Protein AF-A0A7S1X9B7-F1 (afdb_monomer_lite)

Secondary structure (DSSP, 8-state):
--S-B-TT-EEEEE-EEEEPPPPPPSSS---HHHHHHHHHHH--TTEEE-TTS-EEEE-S--S-GGG-GGGPEES----HHHHHHHHHHHHHHHHHHHHHHH--EEEEE-SS-EEEEESS-B-TTPPPEE---HHHHHHHHHHHHHHHHHHHHTTT-HHHHHHHHHHHHHHHHHHHHHHHHHHHHHHHTTS--S----

Foldseek 3Di:
DQFKDAAFDFQAWLAADWADADDDPPDDDCDVVNVLVVLVVQLQQSWDAAPNRIIGRHDPDDPDSNHCPSVQAALFAQAPVVCLVQNQQRSVVVSLVSQLVQAQWAWDHDPNTITIGGNHIDGRPRGHHAHPAPVSRLSVLLNVLVVQLVVCVVVVNPPSNVSSVVSNVRSVVCCVVCRVVSQVSCVVSSRDDDDPDD

Structure (mmCIF, N/CA/C/O backbone):
data_AF-A0A7S1X9B7-F1
#
_entry.id   AF-A0A7S1X9B7-F1
#
loop_
_atom_site.group_PDB
_atom_site.id
_atom_site.type_symbol
_atom_site.label_atom_id
_atom_site.label_alt_id
_atom_site.label_comp_id
_atom_site.label_asym_id
_atom_site.label_entity_id
_atom_site.label_seq_id
_atom_site.pdbx_PDB_ins_code
_atom_site.Cartn_x
_atom_site.Cartn_y
_atom_site.Cartn_z
_atom_site.occupancy
_atom_site.B_iso_or_equiv
_atom_site.auth_seq_id
_atom_site.auth_comp_id
_atom_site.auth_asym_id
_atom_site.auth_atom_id
_atom_site.pdbx_PDB_model_num
ATOM 1 N N . ALA A 1 1 ? -11.370 -9.997 10.625 1.00 89.25 1 ALA A N 1
ATOM 2 C CA . ALA A 1 1 ? -11.856 -9.468 11.913 1.00 89.25 1 ALA A CA 1
ATOM 3 C C . ALA A 1 1 ? -12.533 -10.580 12.711 1.00 89.25 1 ALA A C 1
ATOM 5 O O . ALA A 1 1 ? -13.400 -11.259 12.177 1.00 89.25 1 ALA A O 1
ATOM 6 N N . LEU A 1 2 ? -12.148 -10.796 13.975 1.00 89.81 2 LEU A N 1
ATOM 7 C CA . LEU A 1 2 ? -12.749 -11.845 14.827 1.00 89.81 2 LEU A CA 1
ATOM 8 C C . LEU A 1 2 ? -14.046 -11.405 15.531 1.00 89.81 2 LEU A C 1
ATOM 10 O O . LEU A 1 2 ? -14.734 -12.223 16.131 1.00 89.81 2 LEU A O 1
ATOM 14 N N . ARG A 1 3 ? -14.361 -10.110 15.486 1.00 92.94 3 ARG A N 1
ATOM 15 C CA . ARG A 1 3 ? -15.550 -9.483 16.070 1.00 92.94 3 ARG A CA 1
ATOM 16 C C . ARG A 1 3 ? -15.893 -8.218 15.287 1.00 92.94 3 ARG A C 1
ATOM 18 O O . ARG A 1 3 ? -15.075 -7.774 14.482 1.00 92.94 3 ARG A O 1
ATOM 25 N N . ASP A 1 4 ? -17.055 -7.647 15.572 1.00 96.81 4 ASP A N 1
ATOM 26 C CA . ASP A 1 4 ? -17.450 -6.343 15.046 1.00 96.81 4 ASP A CA 1
ATOM 27 C C . ASP A 1 4 ? -16.586 -5.218 15.645 1.00 96.81 4 ASP A C 1
ATOM 29 O O . ASP A 1 4 ? -16.173 -5.280 16.810 1.00 96.81 4 ASP A O 1
ATOM 33 N N . PHE A 1 5 ? -16.335 -4.184 14.845 1.00 96.50 5 PHE A N 1
ATOM 34 C CA . PHE A 1 5 ? -15.666 -2.948 15.239 1.00 96.50 5 PHE A CA 1
ATOM 35 C C . PHE A 1 5 ? -16.450 -1.740 14.727 1.00 96.50 5 PHE A C 1
ATOM 37 O O . PHE A 1 5 ? -16.868 -1.707 13.569 1.00 96.50 5 PHE A O 1
ATOM 44 N N . GLU A 1 6 ? -16.606 -0.732 15.581 1.00 97.31 6 GLU A N 1
ATOM 45 C CA . GLU A 1 6 ? -17.154 0.567 15.187 1.00 97.31 6 GLU A CA 1
ATOM 46 C C . GLU A 1 6 ? -16.105 1.383 14.425 1.00 97.31 6 GLU A C 1
ATOM 48 O O . GLU A 1 6 ? -14.900 1.226 14.656 1.00 97.31 6 GLU A O 1
ATOM 53 N N . ALA A 1 7 ? -16.554 2.299 13.566 1.00 94.62 7 ALA A N 1
ATOM 54 C CA . ALA A 1 7 ? -15.662 3.249 12.904 1.00 94.62 7 ALA A CA 1
ATOM 55 C C . ALA A 1 7 ? -14.838 4.044 13.938 1.00 94.62 7 ALA A C 1
ATOM 57 O O . ALA A 1 7 ? -15.348 4.439 14.987 1.00 94.62 7 ALA A O 1
ATOM 58 N N . GLY A 1 8 ? -13.551 4.253 13.658 1.00 92.75 8 GLY A N 1
ATOM 59 C CA . GLY A 1 8 ? -12.600 4.906 14.561 1.00 92.75 8 GLY A CA 1
ATOM 60 C C . GLY A 1 8 ? -12.067 4.014 15.688 1.00 92.75 8 GLY A C 1
ATOM 61 O O . GLY A 1 8 ? -11.231 4.456 16.475 1.00 92.75 8 GLY A O 1
ATOM 62 N N . SER A 1 9 ? -12.507 2.756 15.788 1.00 94.44 9 SER A N 1
ATOM 63 C CA . SER A 1 9 ? -11.968 1.832 16.790 1.00 94.44 9 SER A CA 1
ATOM 64 C C . SER A 1 9 ? -10.540 1.424 16.442 1.00 94.44 9 SER A C 1
ATOM 66 O O . SER A 1 9 ? -10.267 0.959 15.334 1.00 94.44 9 SER A O 1
ATOM 68 N N . ARG A 1 10 ? -9.638 1.510 17.422 1.00 92.38 10 ARG A N 1
ATOM 69 C CA . ARG A 1 10 ? -8.306 0.902 17.333 1.00 92.38 10 ARG A CA 1
ATOM 70 C C . ARG A 1 10 ? -8.434 -0.622 17.247 1.00 92.38 10 ARG A C 1
ATOM 72 O O . ARG A 1 10 ? -9.071 -1.237 18.105 1.00 92.38 10 ARG A O 1
ATOM 79 N N . LEU A 1 11 ? -7.807 -1.221 16.236 1.00 90.75 11 LEU A N 1
ATOM 80 C CA . LEU A 1 11 ? -7.882 -2.655 15.947 1.00 90.75 11 LEU A CA 1
ATOM 81 C C . LEU A 1 11 ? -6.696 -3.408 16.554 1.00 90.75 11 LEU A C 1
ATOM 83 O O . LEU A 1 11 ? -6.869 -4.260 17.424 1.00 90.75 11 LEU A O 1
ATOM 87 N N . THR A 1 12 ? -5.490 -3.081 16.097 1.00 88.94 12 THR A N 1
ATOM 88 C CA . THR A 1 12 ? -4.235 -3.722 16.505 1.00 88.94 12 THR A CA 1
ATOM 89 C C . THR A 1 12 ? -3.066 -2.757 16.306 1.00 88.94 12 THR A C 1
ATOM 91 O O . THR A 1 12 ? -3.154 -1.806 15.524 1.00 88.94 12 THR A O 1
ATOM 94 N N . GLN A 1 13 ? -1.970 -2.969 17.026 1.00 86.12 13 GLN A N 1
ATOM 95 C CA . GLN A 1 13 ? -0.767 -2.159 16.881 1.00 86.12 13 GLN A CA 1
ATOM 96 C C . GLN A 1 13 ? 0.069 -2.641 15.695 1.00 86.12 13 GLN A C 1
ATOM 98 O O . GLN A 1 13 ? 0.260 -3.847 15.505 1.00 86.12 13 GLN A O 1
ATOM 103 N N . TYR A 1 14 ? 0.659 -1.699 14.962 1.00 78.69 14 TYR A N 1
ATOM 104 C CA . TYR A 1 14 ? 1.784 -1.974 14.081 1.00 78.69 14 TYR A CA 1
ATOM 105 C C . TYR A 1 14 ? 3.027 -2.224 14.942 1.00 78.69 14 TYR A C 1
ATOM 107 O O . TYR A 1 14 ? 3.726 -1.305 15.369 1.00 78.69 14 TYR A O 1
ATOM 115 N N . ALA A 1 15 ? 3.239 -3.483 15.317 1.00 74.62 15 ALA A N 1
ATOM 116 C CA . ALA A 1 15 ? 4.344 -3.866 16.177 1.00 74.62 15 ALA A CA 1
ATOM 117 C C . ALA A 1 15 ? 5.588 -4.187 15.357 1.00 74.62 15 ALA A C 1
ATOM 119 O O . ALA A 1 15 ? 5.532 -5.017 14.451 1.00 74.62 15 ALA A O 1
ATOM 120 N N . GLY A 1 16 ? 6.696 -3.564 15.742 1.00 71.38 16 GLY A N 1
ATOM 121 C CA . GLY A 1 16 ? 8.000 -3.743 15.131 1.00 71.38 16 GLY A CA 1
ATOM 122 C C . GLY A 1 16 ? 9.108 -3.182 16.011 1.00 71.38 16 GLY A C 1
ATOM 123 O O . GLY A 1 16 ? 8.835 -2.524 17.021 1.00 71.38 16 GLY A O 1
ATOM 124 N N . GLU A 1 17 ? 10.350 -3.451 15.631 1.00 72.69 17 GLU A N 1
ATOM 125 C CA . GLU A 1 17 ? 11.498 -2.746 16.196 1.00 72.69 17 GLU A CA 1
ATOM 126 C C . GLU A 1 17 ? 11.627 -1.390 15.498 1.00 72.69 17 GLU A C 1
ATOM 128 O O . GLU A 1 17 ? 11.507 -1.297 14.276 1.00 72.69 17 GLU A O 1
ATOM 133 N N . ALA A 1 18 ? 11.801 -0.326 16.285 1.00 74.88 18 ALA A N 1
ATOM 134 C CA . ALA A 1 18 ? 12.013 1.010 15.748 1.00 74.88 18 ALA A CA 1
ATOM 135 C C . ALA A 1 18 ? 13.495 1.181 15.415 1.00 74.88 18 ALA A C 1
ATOM 137 O O . ALA A 1 18 ? 14.333 1.263 16.316 1.00 74.88 18 ALA A O 1
ATOM 138 N N . GLU A 1 19 ? 13.805 1.265 14.131 1.00 77.50 19 GLU A N 1
ATOM 139 C CA . GLU A 1 19 ? 15.134 1.602 13.647 1.00 77.50 19 GLU A CA 1
ATOM 140 C C . GLU A 1 19 ? 15.330 3.129 13.666 1.00 77.50 19 GLU A C 1
ATOM 142 O O . GLU A 1 19 ? 14.372 3.885 13.452 1.00 77.50 19 GLU A O 1
ATOM 147 N N . PRO A 1 20 ? 16.549 3.615 13.970 1.00 73.25 20 PRO A N 1
ATOM 148 C CA . PRO A 1 20 ? 16.841 5.042 13.962 1.00 73.25 20 PRO A CA 1
ATOM 149 C C . PRO A 1 20 ? 16.671 5.630 12.552 1.00 73.25 20 PRO A C 1
ATOM 151 O O . PRO A 1 20 ? 16.781 4.894 11.571 1.00 73.25 20 PRO A O 1
ATOM 154 N N . PRO A 1 21 ? 16.463 6.955 12.431 1.00 69.06 21 PRO A N 1
ATOM 155 C CA . PRO A 1 21 ? 16.400 7.602 11.129 1.00 69.06 21 PRO A CA 1
ATOM 156 C C . PRO A 1 21 ? 17.688 7.326 10.350 1.00 69.06 21 PRO A C 1
ATOM 158 O O . PRO A 1 21 ? 18.792 7.569 10.854 1.00 69.06 21 PRO A O 1
ATOM 161 N N . GLU A 1 22 ? 17.573 6.829 9.120 1.00 62.50 22 GLU A N 1
ATOM 162 C CA . GLU A 1 22 ? 18.739 6.695 8.253 1.00 62.50 22 GLU A CA 1
ATOM 163 C C . GLU A 1 22 ? 19.292 8.087 7.924 1.00 62.50 22 GLU A C 1
ATOM 165 O O . GLU A 1 22 ? 18.556 9.016 7.582 1.00 62.50 22 GLU A O 1
ATOM 170 N N . THR A 1 23 ? 20.611 8.259 8.021 1.00 47.44 23 THR A N 1
ATOM 171 C CA . THR A 1 23 ? 21.238 9.536 7.660 1.00 47.44 23 THR A CA 1
ATOM 172 C C . THR A 1 23 ? 21.178 9.685 6.137 1.00 47.44 23 THR A C 1
ATOM 174 O O . THR A 1 23 ? 21.673 8.797 5.438 1.00 47.44 23 THR A O 1
ATOM 177 N N . PRO A 1 24 ? 20.604 10.766 5.573 1.00 44.22 24 PRO A N 1
ATOM 178 C CA . PRO A 1 24 ? 20.634 10.949 4.129 1.00 44.22 24 PRO A CA 1
ATOM 179 C C . PRO A 1 24 ? 22.092 11.089 3.649 1.00 44.22 24 PRO A C 1
ATOM 181 O O . PRO A 1 24 ? 22.901 11.700 4.357 1.00 44.22 24 PRO A O 1
ATOM 184 N N . PRO A 1 25 ? 22.462 10.558 2.464 1.00 39.84 25 PRO A N 1
ATOM 185 C CA . PRO A 1 25 ? 23.745 10.878 1.871 1.00 39.84 25 PRO A CA 1
ATOM 186 C C . PRO A 1 25 ? 23.799 12.391 1.664 1.00 39.84 25 PRO A C 1
ATOM 188 O O . PRO A 1 25 ? 22.851 13.002 1.169 1.00 39.84 25 PRO A O 1
ATOM 191 N N . ARG A 1 26 ? 24.901 12.993 2.113 1.00 35.12 26 ARG A N 1
ATOM 192 C CA . ARG A 1 26 ? 25.174 14.415 1.913 1.00 35.12 26 ARG A CA 1
ATOM 193 C C . ARG A 1 26 ? 25.365 14.676 0.422 1.00 35.12 26 ARG A C 1
ATOM 195 O O . ARG A 1 26 ? 26.163 13.985 -0.200 1.00 35.12 26 ARG A O 1
ATOM 202 N N . ASP A 1 27 ? 24.650 15.680 -0.077 1.00 39.78 27 ASP A N 1
ATOM 203 C CA . ASP A 1 27 ? 24.889 16.423 -1.317 1.00 39.78 27 ASP A CA 1
ATOM 204 C C . ASP A 1 27 ? 25.313 15.592 -2.542 1.00 39.78 27 ASP A C 1
ATOM 206 O O . ASP A 1 27 ? 26.490 15.334 -2.783 1.00 39.78 27 ASP A O 1
ATOM 210 N N . GLY A 1 28 ? 24.347 15.246 -3.392 1.00 32.16 28 GLY A N 1
ATOM 211 C CA . GLY A 1 28 ? 24.610 14.678 -4.713 1.00 32.16 28 GLY A CA 1
ATOM 212 C C . GLY A 1 28 ? 23.313 14.257 -5.384 1.00 32.16 28 GLY A C 1
ATOM 213 O O . GLY A 1 28 ? 22.407 13.794 -4.698 1.00 32.16 28 GLY A O 1
ATOM 214 N N . LEU A 1 29 ? 23.200 14.464 -6.701 1.00 34.06 29 LEU A N 1
ATOM 215 C CA . LEU A 1 29 ? 22.033 14.082 -7.503 1.00 34.06 29 LEU A CA 1
ATOM 216 C C . LEU A 1 29 ? 21.475 12.719 -7.065 1.00 34.06 29 LEU A C 1
ATOM 218 O O . LEU A 1 29 ? 22.176 11.710 -7.134 1.00 34.06 29 LEU A O 1
ATOM 222 N N . ILE A 1 30 ? 20.207 12.693 -6.654 1.00 33.41 30 ILE A N 1
ATOM 223 C CA . ILE A 1 30 ? 19.472 11.444 -6.472 1.00 33.41 30 ILE A CA 1
ATOM 224 C C . ILE A 1 30 ? 19.246 10.880 -7.877 1.00 33.41 30 ILE A C 1
ATOM 226 O O . ILE A 1 30 ? 18.436 11.405 -8.637 1.00 33.41 30 ILE A O 1
ATOM 230 N N . THR A 1 31 ? 20.007 9.856 -8.249 1.00 36.53 31 THR A N 1
ATOM 231 C CA . THR A 1 31 ? 19.765 9.085 -9.471 1.00 36.53 31 THR A CA 1
ATOM 232 C C . THR A 1 31 ? 18.662 8.056 -9.216 1.00 36.53 31 THR A C 1
ATOM 234 O O . THR A 1 31 ? 18.426 7.666 -8.070 1.00 36.53 31 THR A O 1
ATOM 237 N N . MET A 1 32 ? 17.990 7.582 -10.268 1.00 34.44 32 MET A N 1
ATOM 238 C CA . MET A 1 32 ? 16.964 6.536 -10.148 1.00 34.44 32 MET A CA 1
ATOM 239 C C . MET A 1 32 ? 17.498 5.231 -9.548 1.00 34.44 32 MET A C 1
ATOM 241 O O . MET A 1 32 ? 16.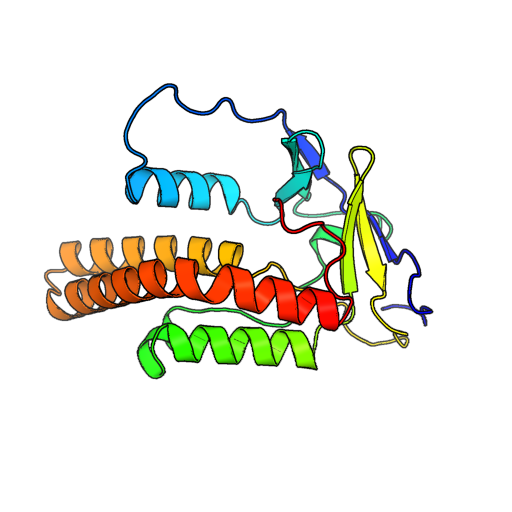740 4.522 -8.900 1.00 34.44 32 MET A O 1
ATOM 245 N N . ASP A 1 33 ? 18.799 4.948 -9.656 1.00 34.84 33 ASP A N 1
ATOM 246 C CA . ASP A 1 33 ? 19.435 3.830 -8.949 1.00 34.84 33 ASP A CA 1
ATOM 247 C C . ASP A 1 33 ? 19.474 4.055 -7.429 1.00 34.84 33 ASP A C 1
ATOM 249 O O . ASP A 1 33 ? 19.209 3.132 -6.670 1.00 34.84 33 ASP A O 1
ATOM 253 N N . ILE A 1 34 ? 19.722 5.288 -6.966 1.00 38.59 34 ILE A N 1
ATOM 254 C CA . ILE A 1 34 ? 19.689 5.651 -5.538 1.00 38.59 34 ILE A CA 1
ATOM 255 C C . ILE A 1 34 ? 18.246 5.693 -5.028 1.00 38.59 34 ILE A C 1
ATOM 257 O O . ILE A 1 34 ? 17.990 5.305 -3.892 1.00 38.59 34 ILE A O 1
ATOM 261 N N . LEU A 1 35 ? 17.292 6.146 -5.847 1.00 35.56 35 LEU A N 1
ATOM 262 C CA . LEU A 1 35 ? 15.862 6.083 -5.539 1.00 35.56 35 LEU A CA 1
ATOM 263 C C . LEU A 1 35 ? 15.380 4.636 -5.485 1.00 35.56 35 LEU A C 1
ATOM 265 O O . LEU A 1 35 ? 14.707 4.301 -4.529 1.00 35.56 35 LEU A O 1
ATOM 269 N N . ALA A 1 36 ? 15.778 3.772 -6.419 1.00 37.81 36 ALA A N 1
ATOM 270 C CA . ALA A 1 36 ? 15.437 2.353 -6.437 1.00 37.81 36 ALA A CA 1
ATOM 271 C C . ALA A 1 36 ? 16.122 1.569 -5.313 1.00 37.81 36 ALA A C 1
ATOM 273 O O . ALA A 1 36 ? 15.461 0.760 -4.681 1.00 37.81 36 ALA A O 1
ATOM 274 N N . GLU A 1 37 ? 17.391 1.835 -4.988 1.00 40.97 37 GLU A N 1
ATOM 275 C CA . GLU A 1 37 ? 18.068 1.255 -3.819 1.00 40.97 37 GLU A CA 1
ATOM 276 C C . GLU A 1 37 ? 17.462 1.755 -2.511 1.00 40.97 37 GLU A C 1
ATOM 278 O O . GLU A 1 37 ? 17.265 0.963 -1.598 1.00 40.97 37 GLU A O 1
ATOM 283 N N . ARG A 1 38 ? 17.090 3.037 -2.414 1.00 41.91 38 ARG A N 1
ATOM 284 C CA . ARG A 1 38 ? 16.350 3.564 -1.261 1.00 41.91 38 ARG A CA 1
ATOM 285 C C . ARG A 1 38 ? 14.946 3.011 -1.194 1.00 41.91 38 ARG A C 1
ATOM 287 O O . ARG A 1 38 ? 14.488 2.726 -0.109 1.00 41.91 38 ARG A O 1
ATOM 294 N N . CYS A 1 39 ? 14.268 2.841 -2.314 1.00 41.19 39 CYS A N 1
ATOM 295 C CA . CYS A 1 39 ? 12.958 2.225 -2.409 1.00 41.19 39 CYS A CA 1
ATOM 296 C C . CYS A 1 39 ? 13.031 0.729 -2.129 1.00 41.19 39 CYS A C 1
ATOM 298 O O . CYS A 1 39 ? 12.096 0.220 -1.553 1.00 41.19 39 CYS A O 1
ATOM 300 N N . LEU A 1 40 ? 14.126 0.034 -2.431 1.00 43.28 40 LEU A N 1
ATOM 301 C CA . LEU A 1 40 ? 14.380 -1.362 -2.062 1.00 43.28 40 LEU A CA 1
ATOM 302 C C . LEU A 1 40 ? 14.786 -1.504 -0.589 1.00 43.28 40 LEU A C 1
ATOM 304 O O . LEU A 1 40 ? 14.357 -2.442 0.076 1.00 43.28 40 LEU A O 1
ATOM 308 N N . ALA A 1 41 ? 15.570 -0.560 -0.064 1.00 40.25 41 ALA A N 1
ATOM 309 C CA . ALA A 1 41 ? 15.925 -0.471 1.350 1.00 40.25 41 ALA A CA 1
ATOM 310 C C . ALA A 1 41 ? 14.727 -0.039 2.218 1.00 40.25 41 ALA A C 1
ATOM 312 O O . ALA A 1 41 ? 14.575 -0.530 3.332 1.00 40.25 41 ALA A O 1
ATOM 313 N N . ARG A 1 42 ? 13.842 0.822 1.692 1.00 43.12 42 ARG A N 1
ATOM 314 C CA . ARG A 1 42 ? 12.592 1.294 2.320 1.00 43.12 42 ARG A CA 1
ATOM 315 C C . ARG A 1 42 ? 11.413 0.356 2.077 1.00 43.12 42 ARG A C 1
ATOM 317 O O . ARG A 1 42 ? 10.590 0.216 2.969 1.00 43.12 42 ARG A O 1
ATOM 324 N N . ALA A 1 43 ? 11.361 -0.361 0.953 1.00 48.75 43 ALA A N 1
ATOM 325 C CA . ALA A 1 43 ? 10.442 -1.479 0.702 1.00 48.75 43 ALA A CA 1
ATOM 326 C C . ALA A 1 43 ? 10.952 -2.777 1.336 1.00 48.75 43 ALA A C 1
ATOM 328 O O . ALA A 1 43 ? 10.695 -3.875 0.830 1.00 48.75 43 ALA A O 1
ATOM 329 N N . ARG A 1 44 ? 11.636 -2.655 2.482 1.00 59.59 44 ARG A N 1
ATOM 330 C CA . ARG A 1 44 ? 11.574 -3.694 3.500 1.00 59.59 44 ARG A CA 1
ATOM 331 C C . ARG A 1 44 ? 10.102 -4.001 3.709 1.00 59.59 44 ARG A C 1
ATOM 333 O O . ARG A 1 44 ? 9.310 -3.123 4.044 1.00 59.59 44 ARG A O 1
ATOM 340 N N . GLU A 1 45 ? 9.736 -5.237 3.414 1.00 64.50 45 GLU A N 1
ATOM 341 C CA . GLU A 1 45 ? 8.392 -5.716 3.684 1.00 64.50 45 GLU A CA 1
ATOM 342 C C . GLU A 1 45 ? 8.094 -5.434 5.155 1.00 64.50 45 GLU A C 1
ATOM 344 O O . GLU A 1 45 ? 8.962 -5.606 6.013 1.00 64.50 45 GLU A O 1
ATOM 349 N N . TYR A 1 46 ? 6.894 -4.925 5.422 1.00 71.44 46 TYR A N 1
ATOM 350 C CA . TYR A 1 46 ? 6.454 -4.559 6.764 1.00 71.44 46 TYR A CA 1
ATOM 351 C C . TYR A 1 46 ? 7.122 -3.319 7.389 1.00 71.44 46 TYR A C 1
ATOM 353 O O . TYR A 1 46 ? 7.030 -3.153 8.608 1.00 71.44 46 TYR A O 1
ATOM 361 N N . SER A 1 47 ? 7.724 -2.408 6.623 1.00 75.19 47 SER A N 1
ATOM 362 C CA . SER A 1 47 ? 8.191 -1.115 7.147 1.00 75.19 47 SER A CA 1
ATOM 363 C C . SER A 1 47 ? 7.067 -0.067 7.262 1.00 75.19 47 SER A C 1
ATOM 365 O O . SER A 1 47 ? 6.176 0.014 6.419 1.00 75.19 47 SER A O 1
ATOM 367 N N . LEU A 1 48 ? 7.115 0.755 8.313 1.00 74.19 48 LEU A N 1
ATOM 368 C CA . LEU A 1 48 ? 6.242 1.916 8.512 1.00 74.19 48 LEU A CA 1
ATOM 369 C C . LEU A 1 48 ? 7.062 3.088 9.061 1.00 74.19 48 LEU A C 1
ATOM 371 O O . LEU A 1 48 ? 7.657 2.977 10.133 1.00 74.19 48 LEU A O 1
ATOM 375 N N . GLU A 1 49 ? 7.089 4.210 8.346 1.00 76.75 49 GLU A N 1
ATOM 376 C CA . GLU A 1 49 ? 7.779 5.425 8.794 1.00 76.75 49 GLU A CA 1
ATOM 377 C C . GLU A 1 49 ? 6.975 6.132 9.897 1.00 76.75 49 GLU A C 1
ATOM 379 O O . GLU A 1 49 ? 5.751 6.264 9.818 1.00 76.75 49 GLU A O 1
ATOM 384 N N . LEU A 1 50 ? 7.672 6.546 10.954 1.00 73.00 50 LEU A N 1
ATOM 385 C CA . LEU A 1 50 ? 7.123 7.261 12.098 1.00 73.00 50 LEU A CA 1
ATOM 386 C C . LEU A 1 50 ? 7.225 8.778 11.922 1.00 73.00 50 LEU A C 1
ATOM 388 O O . LEU A 1 50 ? 8.066 9.289 11.188 1.00 73.00 50 LEU A O 1
ATOM 392 N N . ASP A 1 51 ? 6.404 9.502 12.681 1.00 74.25 51 ASP A N 1
ATOM 393 C CA . ASP A 1 51 ? 6.385 10.967 12.752 1.00 74.25 51 ASP A CA 1
ATOM 394 C C . ASP A 1 51 ? 7.731 11.581 13.177 1.00 74.25 51 ASP A C 1
ATOM 396 O O . ASP A 1 51 ? 8.064 12.700 12.792 1.00 74.25 51 ASP A O 1
ATOM 400 N N . ASP A 1 52 ? 8.528 10.841 13.946 1.00 72.00 52 ASP A N 1
ATOM 401 C CA . ASP A 1 52 ? 9.869 11.238 14.385 1.00 72.00 52 ASP A CA 1
ATOM 402 C C . ASP A 1 52 ? 11.008 10.780 13.450 1.00 72.00 52 ASP A C 1
ATOM 404 O O . ASP A 1 52 ? 12.186 10.880 13.807 1.00 72.00 52 ASP A O 1
ATOM 408 N N . GLY A 1 53 ? 10.672 10.289 12.252 1.00 73.06 53 GLY A N 1
ATOM 409 C CA . GLY A 1 53 ? 11.621 9.853 11.225 1.00 73.06 53 GLY A CA 1
ATOM 410 C C . GLY A 1 53 ? 12.247 8.477 11.472 1.00 73.06 53 GLY A C 1
ATOM 411 O O . GLY A 1 53 ? 13.095 8.039 10.693 1.00 73.06 53 GLY A O 1
ATOM 412 N N . ARG A 1 54 ? 11.868 7.779 12.549 1.00 78.31 54 ARG A N 1
ATOM 413 C CA . ARG A 1 54 ? 12.214 6.362 12.739 1.00 78.31 54 ARG A CA 1
ATOM 414 C C . ARG A 1 54 ? 11.395 5.479 11.804 1.00 78.31 54 ARG A C 1
ATOM 416 O O . ARG A 1 54 ? 10.337 5.873 11.333 1.00 78.31 54 ARG A O 1
ATOM 423 N N . THR A 1 55 ? 11.849 4.251 11.583 1.00 77.19 55 THR A N 1
ATOM 424 C CA . THR A 1 55 ? 11.080 3.242 10.836 1.00 77.19 55 THR A CA 1
ATOM 425 C C . THR A 1 55 ? 10.726 2.084 11.758 1.00 77.19 55 THR A C 1
ATOM 427 O O . THR A 1 55 ? 11.610 1.495 12.373 1.00 77.19 55 THR A O 1
ATOM 430 N N . LEU A 1 56 ? 9.442 1.745 11.874 1.00 74.50 56 LEU A N 1
ATOM 431 C CA . LEU A 1 56 ? 9.004 0.491 12.481 1.00 74.50 56 LEU A CA 1
ATOM 432 C C . LEU A 1 56 ? 9.122 -0.628 11.457 1.00 74.50 56 LEU A C 1
ATOM 434 O O . LEU A 1 56 ? 8.467 -0.581 10.420 1.00 74.50 56 LEU A O 1
ATOM 438 N N . VAL A 1 57 ? 9.901 -1.656 11.772 1.00 75.81 57 VAL A N 1
ATOM 439 C CA . VAL A 1 57 ? 9.981 -2.868 10.953 1.00 75.81 57 VAL A CA 1
ATOM 440 C C . VAL A 1 57 ? 9.147 -3.953 11.615 1.00 75.81 57 VAL A C 1
ATOM 442 O O . VAL A 1 57 ? 9.475 -4.420 12.708 1.00 75.81 57 VAL A O 1
ATOM 445 N N . GLY A 1 58 ? 8.035 -4.315 10.977 1.00 69.50 58 GLY A N 1
ATOM 446 C CA . GLY A 1 58 ? 7.140 -5.359 11.453 1.00 69.50 58 GLY A CA 1
ATOM 447 C C . GLY A 1 58 ? 7.858 -6.701 11.569 1.00 69.50 58 GLY A C 1
ATOM 448 O O . GLY A 1 58 ? 8.637 -7.079 10.695 1.00 69.50 58 GLY A O 1
ATOM 449 N N . ALA A 1 59 ? 7.604 -7.425 12.657 1.00 67.19 59 ALA A N 1
ATOM 450 C CA . ALA A 1 59 ? 8.097 -8.792 12.786 1.00 67.19 59 ALA A CA 1
ATOM 451 C C . ALA A 1 59 ? 7.409 -9.680 11.738 1.00 67.19 59 ALA A C 1
ATOM 453 O O . ALA A 1 59 ? 6.199 -9.599 11.580 1.00 67.19 59 ALA A O 1
ATOM 454 N N . THR A 1 60 ? 8.147 -10.557 11.056 1.00 63.84 60 THR A N 1
ATOM 455 C CA . THR A 1 60 ? 7.564 -11.497 10.076 1.00 63.84 60 THR A CA 1
ATOM 456 C C . THR A 1 60 ? 6.572 -12.477 10.707 1.00 63.84 60 THR A C 1
ATOM 458 O O . THR A 1 60 ? 5.739 -13.048 10.010 1.00 63.84 60 THR A O 1
ATOM 461 N N . GLU A 1 61 ? 6.654 -12.670 12.025 1.00 64.50 61 GLU A N 1
ATOM 462 C CA . GLU A 1 61 ? 5.733 -13.483 12.811 1.00 64.50 61 GLU A CA 1
ATOM 463 C C . GLU A 1 61 ? 5.462 -12.800 14.159 1.00 64.50 61 GLU A C 1
ATOM 465 O O . GLU A 1 61 ? 6.381 -12.335 14.837 1.00 64.50 61 GLU A O 1
ATOM 470 N N . SER A 1 62 ? 4.196 -12.756 14.577 1.00 68.31 62 SER A N 1
ATOM 471 C CA . SER A 1 62 ? 3.797 -12.275 15.902 1.00 68.31 62 SER A CA 1
ATOM 472 C C . SER A 1 62 ? 2.742 -13.202 16.492 1.00 68.31 62 SER A C 1
ATOM 474 O O . SER A 1 62 ? 1.700 -13.455 15.890 1.00 68.31 62 SER A O 1
ATOM 476 N N . SER A 1 63 ? 3.008 -13.719 17.692 1.00 71.94 63 SER A N 1
ATOM 477 C CA . SER A 1 63 ? 2.072 -14.576 18.429 1.00 71.94 63 SER A CA 1
ATOM 478 C C . SER A 1 63 ? 1.016 -13.788 19.211 1.00 71.94 63 SER A C 1
ATOM 480 O O . SER A 1 63 ? 0.154 -14.392 19.845 1.00 71.94 63 SER A O 1
ATOM 482 N N . ASP A 1 64 ? 1.102 -12.454 19.225 1.00 79.25 64 ASP A N 1
ATOM 483 C CA . ASP A 1 64 ? 0.191 -11.565 19.946 1.00 79.25 64 ASP A CA 1
ATOM 484 C C . ASP A 1 64 ? -0.763 -10.871 18.956 1.00 79.25 64 ASP A C 1
ATOM 486 O O . ASP A 1 64 ? -0.345 -9.948 18.254 1.00 79.25 64 ASP A O 1
ATOM 490 N N . PRO A 1 65 ? -2.060 -11.241 18.921 1.00 74.44 65 PRO A N 1
ATOM 491 C CA . PRO A 1 65 ? -3.050 -10.640 18.022 1.00 74.44 65 PRO A CA 1
ATOM 492 C C . PRO A 1 65 ? -3.258 -9.129 18.212 1.00 74.44 65 PRO A C 1
ATOM 494 O O . PRO A 1 65 ? -3.836 -8.466 17.350 1.00 74.44 65 PRO A O 1
ATOM 497 N N . SER A 1 66 ? -2.809 -8.551 19.329 1.00 78.56 66 SER A N 1
ATOM 498 C CA . SER A 1 66 ? -2.832 -7.098 19.541 1.00 78.56 66 SER A CA 1
ATOM 499 C C . SER A 1 66 ? -1.658 -6.363 18.874 1.00 78.56 66 SER A C 1
ATOM 501 O O . SER A 1 66 ? -1.606 -5.132 18.903 1.00 78.56 66 SER A O 1
ATOM 503 N N . ARG A 1 67 ? -0.742 -7.113 18.244 1.00 81.94 67 ARG A N 1
ATOM 504 C CA . ARG A 1 67 ? 0.528 -6.671 17.655 1.00 81.94 67 ARG A CA 1
ATOM 505 C C . ARG A 1 67 ? 0.755 -7.285 16.264 1.00 81.94 67 ARG A C 1
ATOM 507 O O . ARG A 1 67 ? 1.853 -7.745 15.957 1.00 81.94 67 ARG A O 1
ATOM 514 N N . VAL A 1 68 ? -0.287 -7.312 15.435 1.00 84.06 68 VAL A N 1
ATOM 515 C CA . VAL A 1 68 ? -0.264 -7.877 14.064 1.00 84.06 68 VAL A CA 1
ATOM 516 C C . VAL A 1 68 ? -0.682 -6.853 13.008 1.00 84.06 68 VAL A C 1
ATOM 518 O O . VAL A 1 68 ? -1.127 -7.220 11.928 1.00 84.06 68 VAL A O 1
ATOM 521 N N . GLY A 1 69 ? -0.555 -5.552 13.292 1.00 83.69 69 GLY A N 1
ATOM 522 C CA . GLY A 1 69 ? -0.917 -4.502 12.333 1.00 83.69 69 GLY A CA 1
ATOM 523 C C . GLY A 1 69 ? -0.148 -4.579 11.012 1.00 83.69 69 GLY A C 1
ATOM 524 O O . GLY A 1 69 ? -0.702 -4.238 9.976 1.00 83.69 69 GLY A O 1
ATOM 525 N N . HIS A 1 70 ? 1.077 -5.114 11.031 1.00 79.94 70 HIS A N 1
ATOM 526 C CA . HIS A 1 70 ? 1.872 -5.379 9.829 1.00 79.94 70 HIS A CA 1
ATOM 527 C C . HIS A 1 70 ? 1.297 -6.498 8.940 1.00 79.94 70 HIS A C 1
ATOM 529 O O . HIS A 1 70 ? 1.699 -6.622 7.792 1.00 79.94 70 HIS A O 1
ATOM 535 N N . MET A 1 71 ? 0.360 -7.309 9.444 1.00 85.62 71 MET A N 1
ATOM 536 C CA . MET A 1 71 ? -0.309 -8.365 8.673 1.00 85.62 71 MET A CA 1
ATOM 537 C C . MET A 1 71 ? -1.596 -7.892 7.983 1.00 85.62 71 MET A C 1
ATOM 539 O O . MET A 1 71 ? -2.276 -8.697 7.350 1.00 85.62 71 MET A O 1
ATOM 543 N N . VAL A 1 72 ? -1.988 -6.623 8.141 1.00 87.50 72 VAL A N 1
ATOM 544 C CA . VAL A 1 72 ? -3.142 -6.071 7.419 1.00 87.50 72 VAL A CA 1
ATOM 545 C C . VAL A 1 72 ? -2.749 -5.921 5.957 1.00 87.50 72 VAL A C 1
ATOM 547 O O . VAL A 1 72 ? -1.843 -5.147 5.658 1.00 87.50 72 VAL A O 1
ATOM 550 N N . ASN A 1 73 ? -3.420 -6.657 5.073 1.00 89.06 73 ASN A N 1
ATOM 551 C CA . ASN A 1 73 ? -3.134 -6.660 3.642 1.00 89.06 73 ASN A CA 1
ATOM 552 C C . ASN A 1 73 ? -3.519 -5.331 2.989 1.00 89.06 73 ASN A C 1
ATOM 554 O O . ASN A 1 73 ? -4.425 -4.629 3.445 1.00 89.06 73 ASN A O 1
ATOM 558 N N . ASP A 1 74 ? -2.861 -5.019 1.881 1.00 90.31 74 ASP A N 1
ATOM 559 C CA . ASP A 1 74 ? -3.333 -3.982 0.974 1.00 90.31 74 ASP A CA 1
ATOM 560 C C . ASP A 1 74 ? -4.630 -4.440 0.271 1.00 90.31 74 ASP A C 1
ATOM 562 O O . ASP A 1 74 ? -4.774 -5.611 -0.089 1.00 90.31 74 ASP A O 1
ATOM 566 N N . ALA A 1 75 ? -5.590 -3.532 0.093 1.00 92.19 75 ALA A N 1
ATOM 567 C CA . ALA A 1 75 ? -6.827 -3.770 -0.648 1.00 92.19 75 ALA A CA 1
ATOM 568 C C . ALA A 1 75 ? -6.593 -3.921 -2.164 1.00 92.19 75 ALA A C 1
ATOM 570 O O . ALA A 1 75 ? -7.452 -4.458 -2.868 1.00 92.19 75 ALA A O 1
ATOM 571 N N . GLY A 1 76 ? -5.450 -3.455 -2.671 1.00 91.69 76 GLY A N 1
ATOM 572 C CA . GLY A 1 76 ? -5.048 -3.542 -4.067 1.00 91.69 76 GLY A CA 1
ATOM 573 C C . GLY A 1 76 ? -3.550 -3.796 -4.227 1.00 91.69 76 GLY A C 1
ATOM 574 O O . GLY A 1 76 ? -2.773 -3.786 -3.280 1.00 91.69 76 GLY A O 1
ATOM 575 N N . CYS A 1 77 ? -3.116 -4.046 -5.461 1.00 89.88 77 CYS A N 1
ATOM 576 C CA . CYS A 1 77 ? -1.692 -4.117 -5.775 1.00 89.88 77 CYS A CA 1
ATOM 577 C C . CYS A 1 77 ? -1.401 -3.611 -7.185 1.00 89.88 77 CYS A C 1
ATOM 579 O O . CYS A 1 77 ? -2.248 -3.709 -8.075 1.00 89.88 77 CYS A O 1
ATOM 581 N N . ILE A 1 78 ? -0.178 -3.122 -7.395 1.00 86.31 78 ILE A N 1
ATOM 582 C CA . ILE A 1 78 ? 0.360 -2.833 -8.726 1.00 86.31 78 ILE A CA 1
ATOM 583 C C . ILE A 1 78 ? 1.392 -3.913 -9.045 1.00 86.31 78 ILE A C 1
ATOM 585 O O . ILE A 1 78 ? 2.343 -4.121 -8.296 1.00 86.31 78 ILE A O 1
ATOM 589 N N . THR A 1 79 ? 1.198 -4.620 -10.157 1.00 85.88 79 THR A N 1
ATOM 590 C CA . THR A 1 79 ? 2.091 -5.706 -10.588 1.00 85.88 79 THR A CA 1
ATOM 591 C C . THR A 1 79 ? 2.620 -5.444 -11.986 1.00 85.88 79 THR A C 1
ATOM 593 O O . THR A 1 79 ? 1.921 -4.854 -12.814 1.00 85.88 79 THR A O 1
ATOM 596 N N . ALA A 1 80 ? 3.818 -5.946 -12.300 1.00 81.75 80 ALA A N 1
ATOM 597 C CA . ALA A 1 80 ? 4.377 -5.811 -13.644 1.00 81.75 80 ALA A CA 1
ATOM 598 C C . ALA A 1 80 ? 3.456 -6.412 -14.718 1.00 81.75 80 ALA A C 1
ATOM 600 O O . ALA A 1 80 ? 3.281 -5.825 -15.779 1.00 81.75 80 ALA A O 1
ATOM 601 N N . GLY A 1 81 ? 2.814 -7.551 -14.432 1.00 85.19 81 GLY A N 1
ATOM 602 C CA . GLY A 1 81 ? 1.904 -8.212 -15.373 1.00 85.19 81 GLY A CA 1
ATOM 603 C C . GLY A 1 81 ? 0.695 -7.353 -15.752 1.00 85.19 81 GLY A C 1
ATOM 604 O O . GLY A 1 81 ? 0.415 -7.193 -16.937 1.00 85.19 81 GLY A O 1
ATOM 605 N N . ALA A 1 82 ? 0.011 -6.771 -14.761 1.00 83.81 82 ALA A N 1
ATOM 606 C CA . ALA A 1 82 ? -1.087 -5.839 -15.018 1.00 83.81 82 ALA A CA 1
ATOM 607 C C . ALA A 1 82 ? -0.587 -4.609 -15.785 1.00 83.81 82 ALA A C 1
ATOM 609 O O . ALA A 1 82 ? -1.188 -4.208 -16.776 1.00 83.81 82 ALA A O 1
ATOM 610 N N . SER A 1 83 ? 0.564 -4.081 -15.377 1.00 87.25 83 SER A N 1
ATOM 611 C CA . SER A 1 83 ? 1.152 -2.871 -15.946 1.00 87.25 83 SER A CA 1
ATOM 612 C C . SER A 1 83 ? 1.522 -3.012 -17.423 1.00 87.25 83 SER A C 1
ATOM 614 O O . SER A 1 83 ? 1.234 -2.115 -18.204 1.00 87.25 83 SER A O 1
ATOM 616 N N . PHE A 1 84 ? 2.060 -4.157 -17.853 1.00 86.19 84 PHE A N 1
ATOM 617 C CA . PHE A 1 84 ? 2.292 -4.417 -19.280 1.00 86.19 84 PHE A CA 1
ATOM 618 C C . PHE A 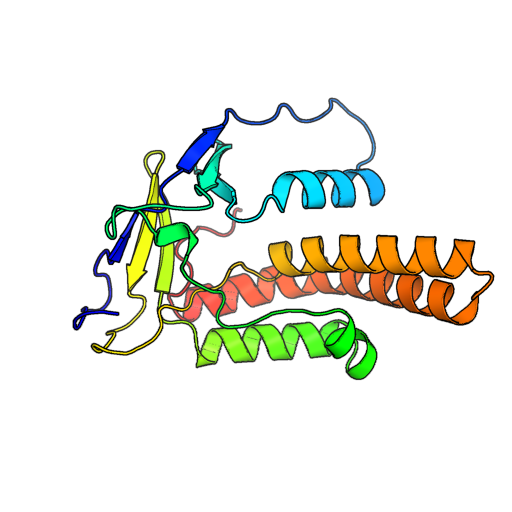1 84 ? 0.995 -4.488 -20.101 1.00 86.19 84 PHE A C 1
ATOM 620 O O . PHE A 1 84 ? 1.014 -4.208 -21.295 1.00 86.19 84 PHE A O 1
ATOM 627 N N . ALA A 1 85 ? -0.126 -4.886 -19.492 1.00 89.31 85 ALA A N 1
ATOM 628 C CA . ALA A 1 85 ? -1.395 -5.045 -20.198 1.00 89.31 85 ALA A CA 1
ATOM 629 C C . ALA A 1 85 ? -2.174 -3.728 -20.353 1.00 89.31 85 ALA A C 1
ATOM 631 O O . ALA A 1 85 ? -2.883 -3.562 -21.343 1.00 89.31 85 ALA A O 1
ATOM 632 N N . MET A 1 86 ? -2.075 -2.819 -19.377 1.00 89.81 86 MET A N 1
ATOM 633 C CA . MET A 1 86 ? -2.893 -1.596 -19.319 1.00 89.81 86 MET A CA 1
ATOM 634 C C . MET A 1 86 ? -2.092 -0.288 -19.211 1.00 89.81 86 MET A C 1
ATOM 636 O O . MET A 1 86 ? -2.693 0.782 -19.143 1.00 89.81 86 MET A O 1
ATOM 640 N N . GLY A 1 87 ? -0.759 -0.360 -19.208 1.00 87.06 87 GLY A N 1
ATOM 641 C CA . GLY A 1 87 ? 0.132 0.781 -18.993 1.00 87.06 87 GLY A CA 1
ATOM 642 C C . GLY A 1 87 ? 0.173 1.249 -17.536 1.00 87.06 87 GLY A C 1
ATOM 643 O O . GLY A 1 87 ? -0.604 0.794 -16.687 1.00 87.06 87 GLY A O 1
ATOM 644 N N . ALA A 1 88 ? 1.077 2.186 -17.241 1.00 81.88 88 ALA A N 1
ATOM 645 C CA . ALA A 1 88 ? 1.272 2.690 -15.879 1.00 81.88 88 ALA A CA 1
ATOM 646 C C . ALA A 1 88 ? 0.031 3.393 -15.304 1.00 81.88 88 ALA A C 1
ATOM 648 O O . ALA A 1 88 ? -0.383 3.116 -14.176 1.00 81.88 88 ALA A O 1
ATOM 649 N N . ALA A 1 89 ? -0.597 4.266 -16.099 1.00 81.81 89 ALA A N 1
ATOM 650 C CA . ALA A 1 89 ? -1.794 5.002 -15.692 1.00 81.81 89 ALA A CA 1
ATOM 651 C C . ALA A 1 89 ? -2.971 4.061 -15.386 1.00 81.81 89 ALA A C 1
ATOM 653 O O . ALA A 1 89 ? -3.579 4.166 -14.324 1.00 81.81 89 ALA A O 1
ATOM 654 N N . GLY A 1 90 ? -3.238 3.087 -16.264 1.00 87.00 90 GLY A N 1
ATOM 655 C CA . GLY A 1 90 ? -4.323 2.126 -16.059 1.00 87.00 90 GLY A CA 1
ATOM 656 C C . GLY A 1 90 ? -4.111 1.247 -14.823 1.00 87.00 90 GLY A C 1
ATOM 657 O O . GLY A 1 90 ? -5.057 0.991 -14.079 1.00 87.00 90 GLY A O 1
ATOM 658 N N . ALA A 1 91 ? -2.869 0.826 -14.557 1.00 88.31 91 ALA A N 1
ATOM 659 C CA . ALA A 1 91 ? -2.553 0.011 -13.384 1.00 88.31 91 ALA A CA 1
ATOM 660 C C . ALA A 1 91 ? -2.769 0.790 -12.079 1.00 88.31 91 ALA A C 1
ATOM 662 O O . ALA A 1 91 ? -3.244 0.234 -11.087 1.00 88.31 91 ALA A O 1
ATOM 663 N N . LEU A 1 92 ? -2.472 2.087 -12.098 1.00 83.19 92 LEU A N 1
ATOM 664 C CA . LEU A 1 92 ? -2.666 2.968 -10.959 1.00 83.19 92 LEU A CA 1
ATOM 665 C C . LEU A 1 92 ? -4.142 3.311 -10.719 1.00 83.19 92 LEU A C 1
ATOM 667 O O . LEU A 1 92 ? -4.604 3.254 -9.582 1.00 83.19 92 LEU A O 1
ATOM 671 N N . GLU A 1 93 ? -4.910 3.581 -11.774 1.00 85.94 93 GLU A N 1
ATOM 672 C CA . GLU A 1 93 ? -6.365 3.761 -11.681 1.00 85.94 93 GLU A CA 1
ATOM 673 C C . GLU A 1 93 ? -7.061 2.510 -11.128 1.00 85.94 93 GLU A C 1
ATOM 675 O O . GLU A 1 93 ? -7.946 2.609 -10.270 1.00 85.94 93 GLU A O 1
ATOM 680 N N . ALA A 1 94 ? -6.641 1.323 -11.579 1.00 89.88 94 ALA A N 1
ATOM 681 C CA . ALA A 1 94 ? -7.148 0.051 -11.075 1.00 89.88 94 ALA A CA 1
ATOM 682 C C . ALA A 1 94 ? -6.817 -0.141 -9.588 1.00 89.88 94 ALA A C 1
ATOM 684 O O . ALA A 1 94 ? -7.681 -0.566 -8.817 1.00 89.88 94 ALA A O 1
ATOM 685 N N . TYR A 1 95 ? -5.598 0.215 -9.176 1.00 89.25 95 TYR A N 1
ATOM 686 C CA . TYR A 1 95 ? -5.186 0.184 -7.777 1.00 89.25 95 TYR A CA 1
ATOM 687 C C . TYR A 1 95 ? -6.033 1.129 -6.915 1.00 89.25 95 TYR A C 1
ATOM 689 O O . TYR A 1 95 ? -6.657 0.669 -5.962 1.00 89.25 95 TYR A O 1
ATOM 697 N N . ILE A 1 96 ? -6.154 2.409 -7.284 1.00 85.75 96 ILE A N 1
ATOM 698 C CA . ILE A 1 96 ? -6.972 3.386 -6.544 1.00 85.75 96 ILE A CA 1
ATOM 699 C C . ILE A 1 96 ? -8.423 2.901 -6.443 1.00 85.75 96 ILE A C 1
ATOM 701 O O . ILE A 1 96 ? -9.019 2.936 -5.368 1.00 85.75 96 ILE A O 1
ATOM 705 N N . SER A 1 97 ? -8.981 2.379 -7.537 1.00 89.81 97 SER A N 1
ATOM 706 C CA . SER A 1 97 ? -10.339 1.826 -7.546 1.00 89.81 97 SER A CA 1
ATOM 707 C C . SER A 1 97 ? -10.497 0.651 -6.573 1.00 89.81 97 SER A C 1
ATOM 709 O O . SER A 1 97 ? -11.504 0.572 -5.868 1.00 89.81 97 SER A O 1
ATOM 711 N N . ALA A 1 98 ? -9.505 -0.243 -6.498 1.00 92.00 98 ALA A N 1
ATOM 712 C CA . ALA A 1 98 ? -9.500 -1.360 -5.555 1.00 92.00 98 ALA A CA 1
ATOM 713 C C . ALA A 1 98 ? -9.422 -0.880 -4.098 1.00 92.00 98 ALA A C 1
ATOM 715 O O . ALA A 1 98 ? -10.195 -1.353 -3.263 1.00 92.00 98 ALA A O 1
ATOM 716 N N . ILE A 1 99 ? -8.568 0.109 -3.804 1.00 90.88 99 ILE A N 1
ATOM 717 C CA . ILE A 1 99 ? -8.484 0.718 -2.472 1.00 90.88 99 ILE A CA 1
ATOM 718 C C . ILE A 1 99 ? -9.828 1.312 -2.058 1.00 90.88 99 ILE A C 1
ATOM 720 O O . ILE A 1 99 ? -10.348 0.981 -0.995 1.00 90.88 99 ILE A O 1
ATOM 724 N N . MET A 1 100 ? -10.418 2.146 -2.914 1.00 87.44 100 MET A N 1
ATOM 725 C CA . MET A 1 100 ? -11.674 2.837 -2.620 1.00 87.44 100 MET A CA 1
ATOM 726 C C . MET A 1 100 ? -12.844 1.868 -2.410 1.00 87.44 100 MET A C 1
ATOM 728 O O . MET A 1 100 ? -13.764 2.164 -1.650 1.00 87.44 100 MET A O 1
ATOM 732 N N . ALA A 1 101 ? -12.819 0.707 -3.069 1.00 91.56 101 ALA A N 1
ATOM 733 C CA . ALA A 1 101 ? -13.848 -0.317 -2.924 1.00 91.56 101 ALA A CA 1
ATOM 734 C C . ALA A 1 101 ? -13.620 -1.253 -1.723 1.00 91.56 101 ALA A C 1
ATOM 736 O O . ALA A 1 101 ? -14.590 -1.747 -1.143 1.00 91.56 101 ALA A O 1
ATOM 737 N N . GLY A 1 102 ? -12.361 -1.544 -1.384 1.00 92.12 102 GLY A N 1
ATOM 738 C CA . GLY A 1 102 ? -11.999 -2.641 -0.484 1.00 92.12 102 GLY A CA 1
ATOM 739 C C . GLY A 1 102 ? -11.467 -2.219 0.881 1.00 92.12 102 GLY A C 1
ATOM 740 O O . GLY A 1 102 ? -11.722 -2.915 1.867 1.00 92.12 102 GLY A O 1
ATOM 741 N N . ALA A 1 103 ? -10.749 -1.096 0.970 1.00 93.06 103 ALA A N 1
ATOM 742 C CA . ALA A 1 103 ? -10.079 -0.708 2.202 1.00 93.06 103 ALA A CA 1
ATOM 743 C C . ALA A 1 103 ? -11.092 -0.366 3.304 1.00 93.06 103 ALA A C 1
ATOM 745 O O . ALA A 1 103 ? -12.055 0.382 3.119 1.00 93.06 103 ALA A O 1
ATOM 746 N N . ASN A 1 104 ? -10.878 -0.94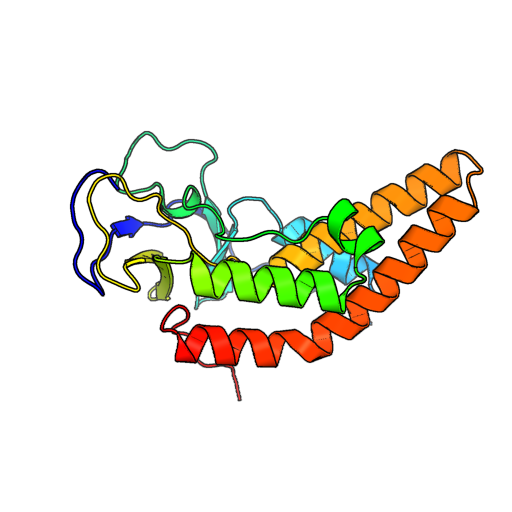5 4.480 1.00 95.06 104 ASN A N 1
ATOM 747 C CA . ASN A 1 104 ? -11.714 -0.755 5.665 1.00 95.06 104 ASN A CA 1
ATOM 748 C C . ASN A 1 104 ? -10.895 -0.413 6.916 1.00 95.06 104 ASN A C 1
ATOM 750 O O . ASN A 1 104 ? -11.466 -0.100 7.964 1.00 95.06 104 ASN A O 1
ATOM 754 N N . VAL A 1 105 ? -9.570 -0.412 6.790 1.00 92.44 105 VAL A N 1
ATOM 755 C CA . VAL A 1 105 ? -8.596 -0.018 7.801 1.00 92.44 105 VAL A CA 1
ATOM 756 C C . VAL A 1 105 ? -7.777 1.155 7.276 1.00 92.44 105 VAL A C 1
ATOM 758 O O . VAL A 1 105 ? -7.458 1.220 6.092 1.00 92.44 105 VAL A O 1
ATOM 761 N N . ARG A 1 106 ? -7.411 2.063 8.179 1.00 88.88 106 ARG A N 1
ATOM 762 C CA . ARG A 1 106 ? -6.369 3.068 7.960 1.00 88.88 106 ARG A CA 1
ATOM 763 C C . ARG A 1 106 ? -5.221 2.873 8.941 1.00 88.88 106 ARG A C 1
ATOM 765 O O . ARG A 1 106 ? -5.431 2.387 10.057 1.00 88.88 106 ARG A O 1
ATOM 772 N N . LEU A 1 107 ? -4.025 3.279 8.531 1.00 84.75 107 LEU A N 1
ATOM 773 C CA . LEU A 1 107 ? -2.847 3.331 9.392 1.00 84.75 107 LEU A CA 1
ATOM 774 C C . LEU A 1 107 ? -2.733 4.728 10.003 1.00 84.75 107 LEU A C 1
ATOM 776 O O . LEU A 1 107 ? -2.690 5.724 9.287 1.00 84.75 107 LEU A O 1
ATOM 780 N N . GLU A 1 108 ? -2.687 4.793 11.329 1.00 85.12 108 GLU A N 1
ATOM 781 C CA . GLU A 1 108 ? -2.429 6.021 12.073 1.00 85.12 108 GLU A CA 1
ATOM 782 C C . GLU A 1 108 ? -1.047 5.950 12.709 1.00 85.12 108 GLU A C 1
ATOM 784 O O . GLU A 1 108 ? -0.687 4.962 13.352 1.00 85.12 108 GLU A O 1
ATOM 789 N N . VAL A 1 109 ? -0.278 7.019 12.543 1.00 78.19 109 VAL A N 1
ATOM 790 C CA . VAL A 1 109 ? 1.066 7.158 13.095 1.00 78.19 109 VAL A CA 1
ATOM 791 C C . VAL A 1 109 ? 1.073 8.366 14.015 1.00 78.19 109 VAL A C 1
ATOM 793 O O . VAL A 1 109 ? 0.631 9.447 13.630 1.00 78.19 109 VAL A O 1
ATOM 796 N N . GLY A 1 110 ? 1.554 8.187 15.242 1.00 73.12 110 GLY A N 1
ATOM 797 C CA . GLY A 1 110 ? 1.693 9.300 16.172 1.00 73.12 110 GLY A CA 1
ATOM 798 C C . GLY A 1 110 ? 2.247 8.888 17.524 1.00 73.12 110 GLY A C 1
ATOM 799 O O . GLY A 1 110 ? 1.896 7.834 18.059 1.00 73.12 110 GLY A O 1
ATOM 800 N N . GLY A 1 111 ? 3.105 9.731 18.098 1.00 68.94 111 GLY A N 1
ATOM 801 C CA . GLY A 1 111 ? 3.714 9.465 19.402 1.00 68.94 111 GLY A CA 1
ATOM 802 C C . GLY A 1 111 ? 4.667 8.268 19.364 1.00 68.94 111 GLY A C 1
ATOM 803 O O . GLY A 1 111 ? 4.737 7.507 20.332 1.00 68.94 111 GLY A O 1
ATOM 804 N N . GLY A 1 112 ? 5.358 8.070 18.235 1.00 71.06 112 GLY A N 1
ATOM 805 C CA . GLY A 1 112 ? 6.338 7.001 18.061 1.00 71.06 112 GLY A CA 1
ATOM 806 C C . GLY A 1 112 ? 5.750 5.589 17.939 1.00 71.06 112 GLY A C 1
ATOM 807 O O . GLY A 1 112 ? 6.446 4.615 18.235 1.00 71.06 112 GLY A O 1
ATOM 808 N N . ARG A 1 113 ? 4.475 5.465 17.553 1.00 76.81 113 ARG A N 1
ATOM 809 C CA . ARG A 1 113 ? 3.783 4.189 17.306 1.00 76.81 113 ARG A CA 1
ATOM 810 C C . ARG A 1 113 ? 2.956 4.256 16.023 1.00 76.81 113 ARG A C 1
ATOM 812 O O . ARG A 1 113 ? 2.459 5.322 15.669 1.00 76.81 113 ARG A O 1
ATOM 819 N N . GLY A 1 114 ? 2.771 3.097 15.394 1.00 81.50 114 GLY A N 1
ATOM 820 C CA . GLY A 1 114 ? 1.764 2.877 14.361 1.00 81.50 114 GLY A CA 1
ATOM 821 C C . GLY A 1 114 ? 0.604 2.046 14.905 1.00 81.50 114 GLY A C 1
ATOM 822 O O . GLY A 1 114 ? 0.819 1.044 15.591 1.00 81.50 114 GLY A O 1
ATOM 823 N N . ASP A 1 115 ? -0.622 2.445 14.601 1.00 86.62 115 ASP A N 1
ATOM 824 C CA . ASP A 1 115 ? -1.850 1.740 14.949 1.00 86.62 115 ASP A CA 1
ATOM 825 C C . ASP A 1 115 ? -2.709 1.526 13.697 1.00 86.62 115 ASP A C 1
ATOM 827 O O . ASP A 1 115 ? -2.754 2.355 12.793 1.00 86.62 115 ASP A O 1
ATOM 831 N N . THR A 1 116 ? -3.418 0.401 13.652 1.00 89.62 116 THR A N 1
ATOM 832 C CA . THR A 1 116 ? -4.466 0.162 12.651 1.00 89.62 116 THR A CA 1
ATOM 833 C C . THR A 1 116 ? -5.812 0.564 13.241 1.00 89.62 116 THR A C 1
ATOM 835 O O . THR A 1 116 ? -6.165 0.164 14.358 1.00 89.62 116 THR A O 1
ATOM 838 N N . VAL A 1 117 ? -6.571 1.362 12.498 1.00 91.44 117 VAL A N 1
ATOM 839 C CA . VAL A 1 117 ? -7.848 1.931 12.939 1.00 91.44 117 VAL A CA 1
ATOM 840 C C . VAL A 1 117 ? -8.928 1.612 11.916 1.00 91.44 117 VAL A C 1
ATOM 842 O O . VAL A 1 117 ? -8.697 1.679 10.712 1.00 91.44 117 VAL A O 1
ATOM 845 N N . ALA A 1 118 ? -10.118 1.250 12.390 1.00 94.38 118 ALA A N 1
ATOM 846 C CA . ALA A 1 118 ? -11.261 0.997 11.525 1.00 94.38 118 ALA A CA 1
ATOM 847 C C . ALA A 1 118 ? -11.688 2.294 10.814 1.00 94.38 118 ALA A C 1
ATOM 849 O O . ALA A 1 118 ? -12.130 3.238 11.469 1.00 94.38 118 ALA A O 1
ATOM 850 N N . ALA A 1 119 ? -11.585 2.348 9.486 1.00 91.88 119 ALA A N 1
ATOM 851 C CA . ALA A 1 119 ? -12.014 3.513 8.705 1.00 91.88 119 ALA A CA 1
ATOM 852 C C . ALA A 1 119 ? -13.548 3.598 8.590 1.00 91.88 119 ALA A C 1
ATOM 854 O O . ALA A 1 119 ? -14.127 4.676 8.482 1.00 91.88 119 ALA A O 1
ATOM 855 N N . ARG A 1 120 ? -14.217 2.445 8.681 1.00 93.94 120 ARG A N 1
ATOM 856 C CA . ARG A 1 120 ? -15.676 2.292 8.749 1.00 93.94 120 ARG A CA 1
ATOM 857 C C . ARG A 1 120 ? -16.039 1.222 9.774 1.00 93.94 120 ARG A C 1
ATOM 859 O O . ARG A 1 120 ? -15.156 0.572 10.323 1.00 93.94 120 ARG A O 1
ATOM 866 N N . ALA A 1 121 ? -17.330 0.998 10.007 1.00 96.12 121 ALA A N 1
ATOM 867 C CA . ALA A 1 121 ? -17.756 -0.183 10.752 1.00 96.12 121 ALA A CA 1
ATOM 868 C C . ALA A 1 121 ? -17.308 -1.462 10.014 1.00 96.12 121 ALA A C 1
ATOM 870 O O . ALA A 1 121 ? -17.485 -1.567 8.796 1.00 96.12 121 ALA A O 1
ATOM 871 N N . ILE A 1 122 ? -16.734 -2.414 10.752 1.00 96.94 122 ILE A N 1
ATOM 872 C CA . ILE A 1 122 ? -16.223 -3.699 10.248 1.00 96.94 122 ILE A CA 1
ATOM 873 C C . ILE A 1 122 ? -16.981 -4.815 10.958 1.00 96.94 122 ILE A C 1
ATOM 875 O O . ILE A 1 122 ? -17.043 -4.835 12.187 1.00 96.94 122 ILE A O 1
ATOM 879 N N . ARG A 1 123 ? -17.545 -5.757 10.207 1.00 97.12 123 ARG A N 1
ATOM 880 C CA . ARG A 1 123 ? -18.231 -6.934 10.748 1.00 97.12 123 ARG A CA 1
ATOM 881 C C . ARG A 1 123 ? -17.267 -8.074 11.037 1.00 97.12 123 ARG A C 1
ATOM 883 O O . ARG A 1 123 ? -16.233 -8.238 10.385 1.00 97.12 123 ARG A O 1
ATOM 890 N N . ALA A 1 124 ? -17.638 -8.914 11.995 1.00 96.38 124 ALA A N 1
ATOM 891 C CA . ALA A 1 124 ? -16.980 -10.187 12.228 1.00 96.38 124 ALA A CA 1
ATOM 892 C C . ALA A 1 124 ? -16.936 -11.010 10.927 1.00 96.38 124 ALA A C 1
ATOM 894 O O . ALA A 1 124 ? -17.934 -11.142 10.222 1.00 96.38 124 ALA A O 1
ATOM 895 N N . GLY A 1 125 ? -15.765 -11.563 10.617 1.00 95.94 125 GLY A N 1
ATOM 896 C CA . GLY A 1 125 ? -15.507 -12.306 9.384 1.00 95.94 125 GLY A CA 1
ATOM 897 C C . GLY A 1 125 ? -14.978 -11.468 8.216 1.00 95.94 125 GLY A C 1
ATOM 898 O O . GLY A 1 125 ? -14.376 -12.053 7.323 1.00 95.94 125 GLY A O 1
ATOM 899 N N . GLU A 1 126 ? -15.106 -10.135 8.223 1.00 95.88 126 GLU A N 1
ATOM 900 C CA . GLU A 1 126 ? -14.495 -9.299 7.176 1.00 95.88 126 GLU A CA 1
ATOM 901 C C . GLU A 1 126 ? -12.964 -9.353 7.251 1.00 95.88 126 GLU A C 1
ATOM 903 O O . GLU A 1 126 ? -12.387 -9.296 8.342 1.00 95.88 126 GLU A O 1
ATOM 908 N N . GLU A 1 127 ? -12.291 -9.438 6.106 1.00 94.56 127 GLU A N 1
ATOM 909 C CA . GLU A 1 127 ? -10.842 -9.247 6.035 1.00 94.56 127 GLU A CA 1
ATOM 910 C C . GLU A 1 127 ? -10.482 -7.789 6.355 1.00 94.56 127 GLU A C 1
ATOM 912 O O . GLU A 1 127 ? -11.255 -6.871 6.078 1.00 94.56 127 GLU A O 1
ATOM 917 N N . LEU A 1 128 ? -9.336 -7.582 7.005 1.00 93.50 128 LEU A N 1
ATOM 918 C CA . LEU A 1 128 ? -8.818 -6.246 7.282 1.00 93.50 128 LEU A CA 1
ATOM 919 C C . LEU A 1 128 ? -7.931 -5.832 6.112 1.00 93.50 128 LEU A C 1
ATOM 921 O O . LEU A 1 128 ? -6.920 -6.487 5.868 1.00 93.50 128 LEU A O 1
ATOM 925 N N . LEU A 1 129 ? -8.316 -4.760 5.425 1.00 94.00 129 LEU A N 1
ATOM 926 C CA . LEU A 1 129 ? -7.651 -4.265 4.228 1.00 94.00 129 LEU A CA 1
ATOM 927 C C . LEU A 1 129 ? -7.336 -2.774 4.377 1.00 94.00 129 LEU A C 1
ATOM 929 O O . LEU A 1 129 ? -8.195 -1.994 4.795 1.00 94.00 129 LEU A O 1
ATOM 933 N N . THR A 1 130 ? -6.115 -2.382 4.027 1.00 89.88 130 THR A N 1
ATOM 934 C CA . THR A 1 130 ? -5.616 -0.998 4.074 1.00 89.88 130 THR A CA 1
ATOM 935 C C . THR A 1 130 ? -5.122 -0.550 2.696 1.00 89.88 130 THR A C 1
ATOM 937 O O . THR A 1 130 ? -5.199 -1.302 1.733 1.00 89.88 130 THR A O 1
ATOM 940 N N . SER A 1 131 ? -4.607 0.672 2.599 1.00 86.12 131 SER A N 1
ATOM 941 C CA . SER A 1 131 ? -3.736 1.111 1.505 1.00 86.12 131 SER A CA 1
ATOM 942 C C . SER A 1 131 ? -2.296 1.194 2.008 1.00 86.12 131 SER A C 1
ATOM 944 O O . SER A 1 131 ? -2.063 1.774 3.073 1.00 86.12 131 SER A O 1
ATOM 946 N N . TYR A 1 132 ? -1.332 0.644 1.266 1.00 78.88 132 TYR A N 1
ATOM 947 C CA . TYR A 1 132 ? 0.100 0.918 1.453 1.00 78.88 132 TYR A CA 1
ATOM 948 C C . TYR A 1 132 ? 0.572 2.128 0.644 1.00 78.88 132 TYR A C 1
ATOM 950 O O . TYR A 1 132 ? 1.750 2.480 0.702 1.00 78.88 132 TYR A O 1
ATOM 958 N N . SER A 1 133 ? -0.352 2.798 -0.049 1.00 75.75 133 SER A N 1
ATOM 959 C CA . SER A 1 133 ? -0.150 3.906 -0.985 1.00 75.75 133 SER A CA 1
ATOM 960 C C . SER A 1 133 ? 0.566 3.521 -2.285 1.00 75.75 133 SER A C 1
ATOM 962 O O . SER A 1 133 ? 1.416 2.626 -2.329 1.00 75.75 133 SER A O 1
ATOM 964 N N . SER A 1 134 ? 0.244 4.225 -3.370 1.00 72.12 134 SER A N 1
ATOM 965 C CA . SER A 1 134 ? 0.893 4.002 -4.660 1.00 72.12 134 SER A CA 1
ATOM 966 C C . SER A 1 134 ? 2.406 4.233 -4.633 1.00 72.12 134 SER A C 1
ATOM 968 O O . SER A 1 134 ? 3.093 3.427 -5.257 1.00 72.12 134 SER A O 1
ATOM 970 N N . PRO A 1 135 ? 2.994 5.188 -3.873 1.00 73.50 135 PRO A N 1
ATOM 971 C CA . PRO A 1 135 ? 4.449 5.302 -3.769 1.00 73.50 135 PRO A CA 1
ATOM 972 C C . PRO A 1 135 ? 5.163 4.002 -3.371 1.00 73.50 135 PRO A C 1
ATOM 974 O O . PRO A 1 135 ? 6.216 3.695 -3.932 1.00 73.50 135 PRO A O 1
ATOM 977 N N . TRP A 1 136 ? 4.596 3.209 -2.452 1.00 74.94 136 TRP A N 1
ATOM 978 C CA . TRP A 1 136 ? 5.186 1.924 -2.055 1.00 74.94 136 TRP A CA 1
ATOM 979 C C . TRP A 1 136 ? 5.116 0.888 -3.184 1.00 74.94 136 TRP A C 1
ATOM 981 O O . TRP A 1 136 ? 6.104 0.214 -3.489 1.00 74.94 136 TRP A O 1
ATOM 991 N N . TRP A 1 137 ? 3.969 0.788 -3.856 1.00 78.75 137 TRP A N 1
ATOM 992 C CA . TRP A 1 137 ? 3.783 -0.141 -4.971 1.00 78.75 137 TRP A CA 1
ATOM 993 C C . TRP A 1 137 ? 4.630 0.221 -6.191 1.00 78.75 137 TRP A C 1
ATOM 995 O O . TRP A 1 137 ? 5.202 -0.659 -6.831 1.00 78.75 137 TRP A O 1
ATOM 1005 N N . LEU A 1 138 ? 4.768 1.513 -6.479 1.00 76.50 138 LEU A N 1
ATOM 1006 C CA . LEU A 1 138 ? 5.606 2.036 -7.555 1.00 76.50 138 LEU A CA 1
ATOM 1007 C C . LEU A 1 138 ? 7.091 1.774 -7.282 1.00 76.50 138 LEU A C 1
ATOM 1009 O O . LEU A 1 138 ? 7.822 1.363 -8.180 1.00 76.50 138 LEU A O 1
ATOM 1013 N N . ALA A 1 139 ? 7.522 1.916 -6.027 1.00 73.00 139 ALA A N 1
ATOM 1014 C CA . ALA A 1 139 ? 8.852 1.530 -5.567 1.00 73.00 139 ALA A CA 1
ATOM 1015 C C . ALA A 1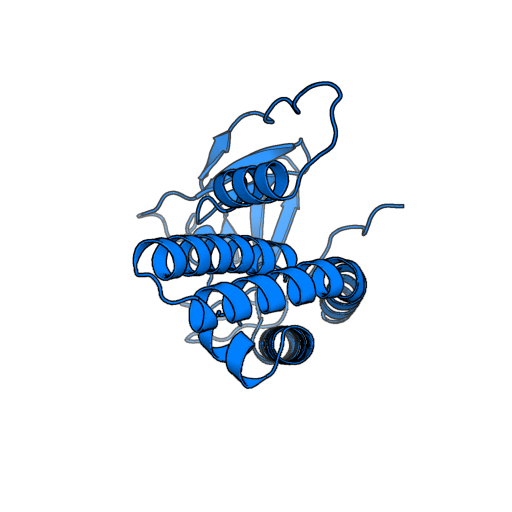 139 ? 9.140 0.031 -5.787 1.00 73.00 139 ALA A C 1
ATOM 1017 O O . ALA A 1 139 ? 10.159 -0.327 -6.387 1.00 73.00 139 ALA A O 1
ATOM 1018 N N . LYS A 1 140 ? 8.233 -0.850 -5.338 1.00 75.94 140 LYS A N 1
ATOM 1019 C CA . LYS A 1 140 ? 8.325 -2.309 -5.545 1.00 75.94 140 LYS A CA 1
ATOM 1020 C C . LYS A 1 140 ? 8.367 -2.668 -7.031 1.00 75.94 140 LYS A C 1
ATOM 1022 O O . LYS A 1 140 ? 9.193 -3.484 -7.443 1.00 75.94 140 LYS A O 1
ATOM 1027 N N . LEU A 1 141 ? 7.507 -2.046 -7.832 1.00 79.19 141 LEU A N 1
ATOM 1028 C CA . LEU A 1 141 ? 7.425 -2.297 -9.262 1.00 79.19 141 LEU A CA 1
ATOM 1029 C C . LEU A 1 141 ? 8.678 -1.835 -10.005 1.00 79.19 141 LEU A C 1
ATOM 1031 O O . LEU A 1 141 ? 9.199 -2.584 -10.826 1.00 79.19 141 LEU A O 1
ATOM 1035 N N . GLY A 1 142 ? 9.197 -0.645 -9.697 1.00 77.00 142 GLY A N 1
ATOM 1036 C CA . GLY A 1 142 ? 10.427 -0.142 -10.305 1.00 77.00 142 GLY A CA 1
ATOM 1037 C C . GLY A 1 142 ? 11.597 -1.104 -10.092 1.00 7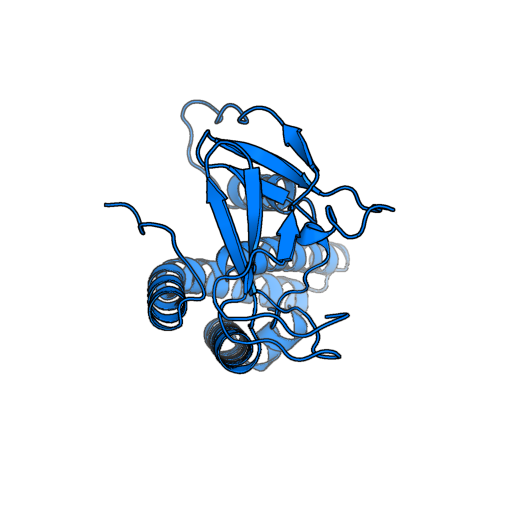7.00 142 GLY A C 1
ATOM 1038 O O . GLY A 1 142 ? 12.310 -1.442 -11.037 1.00 77.00 142 GLY A O 1
ATOM 1039 N N . ALA A 1 143 ? 11.733 -1.643 -8.879 1.00 74.12 143 ALA A N 1
ATOM 1040 C CA . ALA A 1 143 ? 12.737 -2.657 -8.579 1.00 74.12 143 ALA A CA 1
ATOM 1041 C C . ALA A 1 143 ? 12.534 -3.967 -9.363 1.00 74.12 143 ALA A C 1
ATOM 1043 O O . ALA A 1 143 ? 13.495 -4.548 -9.877 1.00 74.12 143 ALA A O 1
ATOM 1044 N N . GLU A 1 144 ? 11.287 -4.431 -9.479 1.00 81.31 144 GLU A N 1
ATOM 1045 C CA . GLU A 1 144 ? 10.950 -5.613 -10.273 1.00 81.31 144 GLU A CA 1
ATOM 1046 C C . GLU A 1 144 ? 11.295 -5.408 -11.758 1.00 81.31 144 GLU A C 1
ATOM 1048 O O . GLU A 1 144 ? 11.914 -6.278 -12.376 1.00 81.31 144 GLU A O 1
ATOM 1053 N N . LEU A 1 145 ? 10.938 -4.254 -12.330 1.00 80.31 145 LEU A N 1
ATOM 1054 C CA . LEU A 1 145 ? 11.197 -3.916 -13.730 1.00 80.31 145 LEU A CA 1
ATOM 1055 C C . LEU A 1 145 ? 12.695 -3.792 -14.016 1.00 80.31 145 LEU A C 1
ATOM 1057 O O . LEU A 1 145 ? 13.165 -4.365 -14.997 1.00 80.31 145 LEU A O 1
ATOM 1061 N N . GLN A 1 146 ? 13.468 -3.160 -13.129 1.00 79.06 146 GLN A N 1
ATOM 1062 C CA . GLN A 1 146 ? 14.929 -3.117 -13.243 1.00 79.06 146 GLN A CA 1
ATOM 1063 C C . GLN A 1 146 ? 15.547 -4.520 -13.226 1.00 79.06 146 GLN A C 1
ATOM 1065 O O . GLN A 1 146 ? 16.433 -4.824 -14.030 1.00 79.06 146 GLN A O 1
ATOM 1070 N N . TRP A 1 147 ? 15.076 -5.406 -12.339 1.00 78.12 147 TRP A N 1
ATOM 1071 C CA . TRP A 1 147 ? 15.532 -6.796 -12.312 1.00 78.12 147 TRP A CA 1
ATOM 1072 C C . TRP A 1 147 ? 15.183 -7.534 -13.611 1.00 78.12 147 TRP A C 1
ATOM 1074 O O . TRP A 1 147 ? 16.050 -8.200 -14.184 1.00 78.12 147 TRP A O 1
ATOM 1084 N N . ARG A 1 148 ? 13.949 -7.387 -14.113 1.00 77.62 148 ARG A N 1
ATOM 1085 C CA . ARG A 1 148 ? 13.503 -7.986 -15.384 1.00 77.62 148 ARG A CA 1
ATOM 1086 C C . ARG A 1 148 ? 14.329 -7.481 -16.567 1.00 77.62 148 ARG A C 1
ATOM 1088 O O . ARG A 1 148 ? 14.776 -8.298 -17.367 1.00 77.62 148 ARG A O 1
ATOM 1095 N N . ALA A 1 149 ? 14.586 -6.176 -16.640 1.00 74.81 149 ALA A N 1
ATOM 1096 C CA . ALA A 1 149 ? 15.376 -5.556 -17.699 1.00 74.81 149 ALA A CA 1
ATOM 1097 C C . ALA A 1 149 ? 16.820 -6.079 -17.710 1.00 74.81 149 ALA A C 1
ATOM 1099 O O . ALA A 1 149 ? 17.315 -6.536 -18.742 1.00 74.81 149 ALA A O 1
ATOM 1100 N N . ARG A 1 150 ? 17.481 -6.098 -16.543 1.00 76.38 150 ARG A N 1
ATOM 1101 C CA . ARG A 1 150 ? 18.844 -6.640 -16.392 1.00 76.38 150 ARG A CA 1
ATOM 1102 C C . ARG A 1 150 ? 18.900 -8.129 -16.737 1.00 76.38 150 ARG A C 1
ATOM 1104 O O . ARG A 1 150 ? 19.835 -8.573 -17.402 1.00 76.38 150 ARG A O 1
ATOM 1111 N N . ARG A 1 151 ? 17.892 -8.902 -16.322 1.00 76.50 151 ARG A N 1
ATOM 1112 C CA . ARG A 1 151 ? 17.790 -10.332 -16.636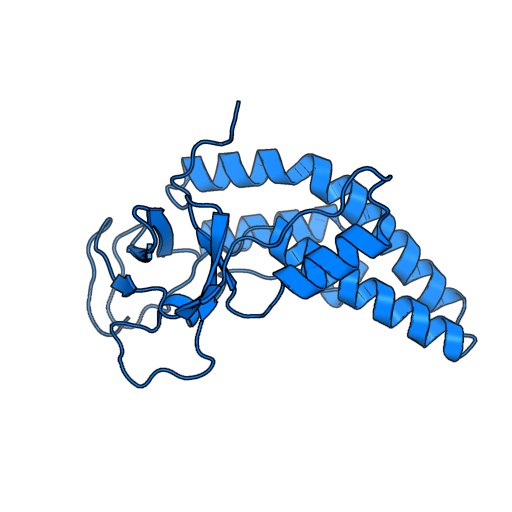 1.00 76.50 151 ARG A CA 1
ATOM 1113 C C . ARG A 1 151 ? 17.616 -10.572 -18.137 1.00 76.50 151 ARG A C 1
ATOM 1115 O O . ARG A 1 151 ? 18.355 -11.383 -18.683 1.00 76.50 151 ARG A O 1
ATOM 1122 N N . ALA A 1 152 ? 16.702 -9.865 -18.796 1.00 79.25 152 ALA A N 1
ATOM 1123 C CA . ALA A 1 152 ? 16.483 -9.970 -20.239 1.00 79.25 152 ALA A CA 1
ATOM 1124 C C . ALA A 1 152 ? 17.742 -9.589 -21.037 1.00 79.25 152 ALA A C 1
ATOM 1126 O O . ALA A 1 152 ? 18.156 -10.333 -21.923 1.00 79.25 152 ALA A O 1
ATOM 1127 N N . ALA A 1 153 ? 18.425 -8.507 -20.644 1.00 74.81 153 ALA A N 1
ATOM 1128 C CA . ALA A 1 153 ? 19.694 -8.103 -21.247 1.00 74.81 153 ALA A CA 1
ATOM 1129 C C . ALA A 1 153 ? 20.786 -9.176 -21.094 1.00 74.81 153 ALA A C 1
ATOM 1131 O O . ALA A 1 153 ? 21.521 -9.441 -22.037 1.00 74.81 153 ALA A O 1
ATOM 1132 N N . SER A 1 154 ? 20.863 -9.853 -19.940 1.00 80.25 154 SER A N 1
ATOM 1133 C CA . SER A 1 154 ? 21.812 -10.963 -19.738 1.00 80.25 154 SER A CA 1
ATOM 1134 C C . SER A 1 154 ? 21.499 -12.223 -20.562 1.00 80.25 154 SER A C 1
ATOM 1136 O O . SER A 1 154 ? 22.315 -13.140 -20.611 1.00 80.25 154 SER A O 1
ATOM 1138 N N . GLN A 1 155 ? 20.314 -12.281 -21.175 1.00 84.75 155 GLN A N 1
ATOM 1139 C CA . GLN A 1 155 ? 19.831 -13.383 -22.010 1.00 84.75 155 GLN A CA 1
ATOM 1140 C C . GLN A 1 155 ? 19.760 -13.006 -23.502 1.00 84.75 155 GLN A C 1
ATOM 1142 O O . GLN A 1 155 ? 19.160 -13.750 -24.274 1.00 84.75 155 GLN A O 1
ATOM 1147 N N . ASP A 1 156 ? 20.344 -11.868 -23.900 1.00 85.44 156 ASP A N 1
ATOM 1148 C CA . ASP A 1 156 ? 20.271 -11.294 -25.254 1.00 85.44 156 ASP A CA 1
ATOM 1149 C C . ASP A 1 156 ? 18.831 -11.051 -25.767 1.00 85.44 156 ASP A C 1
ATOM 1151 O O . ASP A 1 156 ? 18.591 -10.939 -26.972 1.00 85.44 156 ASP A O 1
ATOM 1155 N N . ASP A 1 157 ? 17.853 -10.908 -24.865 1.00 87.38 157 ASP A N 1
ATOM 1156 C CA . ASP A 1 157 ? 16.473 -10.551 -25.208 1.00 87.38 157 ASP A CA 1
ATOM 1157 C C . ASP A 1 157 ? 16.279 -9.028 -25.163 1.00 87.38 157 ASP A C 1
ATOM 1159 O O . ASP A 1 157 ? 15.779 -8.448 -24.193 1.00 87.38 157 ASP A O 1
ATOM 1163 N N . ALA A 1 158 ? 16.696 -8.365 -26.244 1.00 82.88 158 ALA A N 1
ATOM 1164 C CA . ALA A 1 158 ? 16.621 -6.911 -26.371 1.00 82.88 158 ALA A CA 1
ATOM 1165 C C . ALA A 1 158 ? 15.180 -6.367 -26.352 1.00 82.88 158 ALA A C 1
ATOM 1167 O O . ALA A 1 158 ? 14.963 -5.245 -25.900 1.00 82.88 158 ALA A O 1
ATOM 1168 N N . THR A 1 159 ? 14.191 -7.147 -26.809 1.00 86.12 159 THR A N 1
ATOM 1169 C CA . THR A 1 159 ? 12.791 -6.688 -26.874 1.00 86.12 159 THR A CA 1
ATOM 1170 C C . THR A 1 159 ? 12.181 -6.640 -25.478 1.00 86.12 159 THR A C 1
ATOM 1172 O O . THR A 1 159 ? 11.600 -5.627 -25.094 1.00 86.12 159 THR A O 1
ATOM 1175 N N . SER A 1 160 ? 12.370 -7.697 -24.685 1.00 82.12 160 SER A N 1
ATOM 1176 C CA . SER A 1 160 ? 11.891 -7.724 -23.299 1.00 82.12 160 SER A CA 1
ATOM 1177 C C . SER A 1 160 ? 12.632 -6.723 -22.410 1.00 82.12 160 SER A C 1
ATOM 1179 O O . SER A 1 160 ? 12.025 -6.137 -21.514 1.00 82.12 160 SER A O 1
ATOM 1181 N N . ALA A 1 161 ? 13.929 -6.501 -22.656 1.00 78.75 161 ALA A N 1
ATOM 1182 C CA . ALA A 1 161 ? 14.698 -5.487 -21.940 1.00 78.75 161 ALA A CA 1
ATOM 1183 C C . ALA A 1 161 ? 14.165 -4.075 -22.224 1.00 78.75 161 ALA A C 1
ATOM 1185 O O . ALA A 1 161 ? 13.928 -3.320 -21.284 1.00 78.75 161 ALA A O 1
ATOM 1186 N N . GLN A 1 162 ? 13.925 -3.744 -23.496 1.00 86.25 162 GLN A N 1
ATOM 1187 C CA . GLN A 1 162 ? 13.387 -2.445 -23.901 1.00 86.25 162 GLN A CA 1
ATOM 1188 C C . GLN A 1 162 ? 11.988 -2.202 -23.322 1.00 86.25 162 GLN A C 1
ATOM 1190 O O . GLN A 1 162 ? 11.759 -1.158 -22.722 1.00 86.25 162 GLN A O 1
ATOM 1195 N N . ALA A 1 163 ? 11.086 -3.184 -23.409 1.00 84.81 163 ALA A N 1
ATOM 1196 C CA . ALA A 1 163 ? 9.733 -3.056 -22.864 1.00 84.81 163 ALA A CA 1
ATOM 1197 C C . ALA A 1 163 ? 9.728 -2.805 -21.344 1.00 84.81 163 ALA A C 1
ATOM 1199 O O . ALA A 1 163 ? 8.906 -2.047 -20.836 1.00 84.81 163 ALA A O 1
ATOM 1200 N N . ALA A 1 164 ? 10.649 -3.429 -20.600 1.00 81.06 164 ALA A N 1
ATOM 1201 C CA . ALA A 1 164 ? 10.782 -3.191 -19.165 1.00 81.06 164 ALA A CA 1
ATOM 1202 C C . ALA A 1 164 ? 11.316 -1.783 -18.842 1.00 81.06 164 ALA A C 1
ATOM 1204 O O . ALA A 1 164 ? 10.884 -1.200 -17.848 1.00 81.06 164 ALA A O 1
ATOM 1205 N N . TRP A 1 165 ? 12.221 -1.236 -19.663 1.00 83.69 165 TRP A N 1
ATOM 1206 C CA . TRP A 1 165 ? 12.723 0.135 -19.510 1.00 83.69 165 TRP A CA 1
ATOM 1207 C C . TRP A 1 165 ? 11.670 1.188 -19.858 1.00 83.69 165 TRP A C 1
ATOM 1209 O O . TRP A 1 165 ? 11.482 2.118 -19.084 1.00 83.69 165 TRP A O 1
ATOM 1219 N N . GLU A 1 166 ? 10.942 1.014 -20.961 1.00 88.38 166 GLU A N 1
ATOM 1220 C CA . GLU A 1 166 ? 9.856 1.925 -21.355 1.00 88.38 166 GLU A CA 1
ATOM 1221 C C . GLU A 1 166 ? 8.775 1.990 -20.273 1.00 88.38 166 GLU A C 1
ATOM 1223 O O . GLU A 1 166 ? 8.356 3.069 -19.862 1.00 88.38 166 GLU A O 1
ATOM 1228 N N . LEU A 1 167 ? 8.386 0.832 -19.731 1.00 83.00 167 LEU A N 1
ATOM 1229 C CA . LEU A 1 167 ? 7.418 0.784 -18.643 1.00 83.00 167 LEU A CA 1
ATOM 1230 C C . LEU A 1 167 ? 7.950 1.448 -17.360 1.00 83.00 167 LEU A C 1
ATOM 1232 O O . LEU A 1 167 ? 7.181 2.075 -16.636 1.00 83.00 167 LEU A O 1
ATOM 1236 N N . LEU A 1 168 ? 9.252 1.337 -17.069 1.00 82.00 168 LEU A N 1
ATOM 1237 C CA . LEU A 1 168 ? 9.866 2.029 -15.932 1.00 82.00 168 LEU A CA 1
ATOM 1238 C C . LEU A 1 168 ? 9.752 3.555 -16.082 1.00 82.00 168 LEU A C 1
ATOM 1240 O O . LEU A 1 168 ? 9.331 4.219 -15.136 1.00 82.00 168 LEU A O 1
ATOM 1244 N N . GLU A 1 169 ? 10.063 4.093 -17.264 1.00 83.75 169 GLU A N 1
ATOM 1245 C CA . GLU A 1 169 ? 9.944 5.529 -17.561 1.00 83.75 169 GLU A CA 1
ATOM 1246 C C . GLU A 1 169 ? 8.495 6.022 -17.416 1.00 83.75 169 GLU A C 1
ATOM 1248 O O . GLU A 1 169 ? 8.243 7.066 -16.805 1.00 83.75 169 GLU A O 1
ATOM 1253 N N . GLU A 1 170 ? 7.517 5.246 -17.898 1.00 83.81 170 GLU A N 1
ATOM 1254 C CA . GLU A 1 170 ? 6.097 5.563 -17.710 1.00 83.81 170 GLU A CA 1
ATOM 1255 C C . GLU A 1 170 ? 5.713 5.656 -16.226 1.00 83.81 170 GLU A C 1
ATOM 1257 O O . GLU A 1 170 ? 4.956 6.550 -15.833 1.00 83.81 170 GLU A O 1
ATOM 1262 N N . PHE A 1 171 ? 6.239 4.763 -15.384 1.00 76.25 171 PHE A N 1
ATOM 1263 C CA . PHE A 1 171 ? 5.951 4.772 -13.951 1.00 76.25 171 PHE A CA 1
ATOM 1264 C C . PHE A 1 171 ? 6.616 5.915 -13.197 1.00 76.25 171 PHE A C 1
ATOM 1266 O O . PHE A 1 171 ? 6.007 6.448 -12.268 1.00 76.25 171 PHE A O 1
ATOM 1273 N N . GLU A 1 172 ? 7.818 6.329 -13.592 1.00 75.69 172 GLU A N 1
ATOM 1274 C CA . GLU A 1 172 ? 8.458 7.526 -13.038 1.00 75.69 172 GLU A CA 1
ATOM 1275 C C . GLU A 1 172 ? 7.588 8.766 -13.279 1.00 75.69 172 GLU A C 1
ATOM 1277 O O . GLU A 1 172 ? 7.332 9.548 -12.357 1.00 75.69 172 GLU A O 1
ATOM 1282 N N . MET A 1 173 ? 7.054 8.904 -14.495 1.00 77.19 173 MET A N 1
ATOM 1283 C CA . MET A 1 173 ? 6.156 10.001 -14.854 1.00 77.19 173 MET A CA 1
ATOM 1284 C C . MET A 1 173 ? 4.802 9.911 -14.139 1.00 77.19 173 MET A C 1
ATOM 1286 O O . MET A 1 173 ? 4.308 10.916 -13.622 1.00 77.19 173 MET A O 1
ATOM 1290 N N . ALA A 1 174 ? 4.202 8.719 -14.087 1.00 72.69 174 ALA A N 1
ATOM 1291 C CA . ALA A 1 174 ? 2.931 8.500 -13.405 1.00 72.69 174 ALA A CA 1
ATOM 1292 C C . ALA A 1 174 ? 3.044 8.785 -11.897 1.00 72.69 174 ALA A C 1
ATOM 1294 O O . ALA A 1 174 ? 2.201 9.487 -11.341 1.00 72.69 174 ALA A O 1
ATOM 1295 N N . SER A 1 175 ? 4.110 8.327 -11.238 1.00 69.56 175 SER A N 1
ATOM 1296 C CA . SER A 1 175 ? 4.329 8.535 -9.800 1.00 69.56 175 SER A CA 1
ATOM 1297 C C . SER A 1 175 ? 4.225 10.008 -9.396 1.00 69.56 175 SER A C 1
ATOM 1299 O O . SER A 1 175 ? 3.481 10.363 -8.480 1.00 69.56 175 SER A O 1
ATOM 1301 N N . ALA A 1 176 ? 4.898 10.890 -10.141 1.00 70.06 176 ALA A N 1
ATOM 1302 C CA . ALA A 1 176 ? 4.893 12.325 -9.869 1.00 70.06 176 ALA A CA 1
ATOM 1303 C C . ALA A 1 176 ? 3.511 12.978 -10.063 1.00 70.06 176 ALA A C 1
ATOM 1305 O O . ALA A 1 176 ? 3.191 13.959 -9.394 1.00 70.06 176 ALA A O 1
ATOM 1306 N N . MET A 1 177 ? 2.697 12.448 -10.978 1.00 72.12 177 MET A N 1
ATOM 1307 C CA . MET A 1 177 ? 1.389 13.006 -11.321 1.00 72.12 177 MET A CA 1
ATOM 1308 C C . MET A 1 177 ? 0.278 12.532 -10.382 1.00 72.12 177 MET A C 1
ATOM 1310 O O . MET A 1 177 ? -0.596 13.312 -10.012 1.00 72.12 177 MET A O 1
ATOM 1314 N N . TYR A 1 178 ? 0.299 11.254 -10.011 1.00 67.69 178 TYR A N 1
ATOM 1315 C CA . TYR A 1 178 ? -0.825 10.607 -9.346 1.00 67.69 178 TYR A CA 1
ATOM 1316 C C . TYR A 1 178 ? -0.684 10.522 -7.828 1.00 67.69 178 TYR A C 1
ATOM 1318 O O . TYR A 1 178 ? -1.709 10.444 -7.156 1.00 67.69 178 TYR A O 1
ATOM 1326 N N . ALA A 1 179 ? 0.530 10.595 -7.268 1.00 67.38 179 ALA A N 1
ATOM 1327 C CA . ALA A 1 179 ? 0.704 10.588 -5.814 1.00 67.38 179 ALA A CA 1
ATOM 1328 C C . ALA A 1 179 ? -0.119 11.689 -5.100 1.00 67.38 179 ALA A C 1
ATOM 1330 O O . ALA A 1 179 ? -0.764 11.378 -4.099 1.00 67.38 179 ALA A O 1
ATOM 1331 N N . PRO A 1 180 ? -0.206 12.941 -5.606 1.00 67.88 180 PRO A N 1
ATOM 1332 C CA . PRO A 1 180 ? -1.074 13.954 -5.001 1.00 67.88 180 PRO A CA 1
ATOM 1333 C C . PRO A 1 180 ? -2.569 13.612 -5.097 1.00 67.88 180 PRO A C 1
ATOM 1335 O O . PRO A 1 180 ? -3.303 13.807 -4.131 1.00 67.88 180 PRO A O 1
ATOM 1338 N N . LEU A 1 181 ? -3.007 13.079 -6.244 1.00 71.06 181 LEU A N 1
ATOM 1339 C CA . LEU A 1 181 ? -4.413 12.753 -6.517 1.00 71.06 181 LEU A CA 1
ATOM 1340 C C . LEU A 1 181 ? -4.901 11.568 -5.677 1.00 71.06 181 LEU A C 1
ATOM 1342 O O . LEU A 1 181 ? -6.013 11.587 -5.156 1.00 71.06 181 LEU A O 1
ATOM 1346 N N . GLU A 1 182 ? -4.063 10.543 -5.521 1.00 74.00 182 GLU A N 1
ATOM 1347 C CA . GLU A 1 182 ? -4.348 9.417 -4.638 1.00 74.00 182 GLU A CA 1
ATOM 1348 C C . GLU A 1 182 ? -4.492 9.896 -3.191 1.00 74.00 182 GLU A C 1
ATOM 1350 O O . GLU A 1 182 ? -5.478 9.568 -2.536 1.00 74.00 182 GLU A O 1
ATOM 1355 N N . LEU A 1 183 ? -3.535 10.682 -2.686 1.00 70.94 183 LEU A N 1
ATOM 1356 C CA . LEU A 1 183 ? -3.559 11.150 -1.298 1.00 70.94 183 LEU A CA 1
ATOM 1357 C C . LEU A 1 183 ? -4.813 11.975 -0.990 1.00 70.94 183 LEU A C 1
ATOM 1359 O O . LEU A 1 183 ? -5.380 11.839 0.095 1.00 70.94 183 LEU A O 1
ATOM 1363 N N . GLU A 1 184 ? -5.264 12.797 -1.938 1.00 75.69 184 GLU A N 1
ATOM 1364 C CA . GLU A 1 184 ? -6.526 13.529 -1.829 1.00 75.69 184 GLU A CA 1
ATOM 1365 C C . GLU A 1 184 ? -7.729 12.574 -1.784 1.00 75.69 184 GLU A C 1
ATOM 1367 O O . GLU A 1 184 ? -8.522 12.637 -0.845 1.00 75.69 184 GLU A O 1
ATOM 1372 N N . ALA A 1 185 ? -7.815 11.610 -2.708 1.00 78.06 185 ALA A N 1
ATOM 1373 C CA . ALA A 1 185 ? -8.903 10.630 -2.737 1.00 78.06 185 ALA A CA 1
ATOM 1374 C C . ALA A 1 185 ? -8.971 9.768 -1.460 1.00 78.06 185 ALA A C 1
ATOM 1376 O O . ALA A 1 185 ? -10.051 9.537 -0.911 1.00 78.06 185 ALA A O 1
ATOM 1377 N N . LEU A 1 186 ? -7.821 9.318 -0.948 1.00 77.19 186 LEU A N 1
ATOM 1378 C CA . LEU A 1 186 ? -7.743 8.535 0.288 1.00 77.19 186 LEU A CA 1
ATOM 1379 C C . LEU A 1 186 ? -8.121 9.363 1.517 1.00 77.19 186 LEU A C 1
ATOM 1381 O O . LEU A 1 186 ? -8.742 8.837 2.446 1.00 77.19 186 LEU A O 1
ATOM 1385 N N . ARG A 1 187 ? -7.777 10.654 1.534 1.00 77.81 187 ARG A N 1
ATOM 1386 C CA . ARG A 1 187 ? -8.195 11.572 2.596 1.00 77.81 187 ARG A CA 1
ATOM 1387 C C . ARG A 1 187 ? -9.706 11.770 2.587 1.00 77.81 187 ARG A C 1
ATOM 1389 O O . ARG A 1 187 ? -10.325 11.632 3.641 1.00 77.81 187 ARG A O 1
ATOM 1396 N N . ASP A 1 188 ? -10.296 12.041 1.428 1.00 81.62 188 ASP A N 1
ATOM 1397 C CA . ASP A 1 188 ? -11.743 12.236 1.287 1.00 81.62 188 ASP A CA 1
ATOM 1398 C C . ASP A 1 188 ? -12.531 10.978 1.684 1.00 81.62 188 ASP A C 1
ATOM 1400 O O . ASP A 1 188 ? -13.616 11.066 2.261 1.00 81.62 188 ASP A O 1
ATOM 1404 N N . ALA A 1 189 ? -11.949 9.797 1.458 1.00 78.94 189 ALA A N 1
ATOM 1405 C CA . ALA A 1 189 ? -12.488 8.514 1.904 1.00 78.94 189 ALA A CA 1
ATOM 1406 C C . ALA A 1 189 ? -12.283 8.224 3.405 1.00 78.94 189 ALA A C 1
ATOM 1408 O O . ALA A 1 189 ? -12.762 7.207 3.908 1.00 78.94 189 ALA A O 1
ATOM 1409 N N . GLY A 1 190 ? -11.548 9.071 4.133 1.00 79.75 190 GLY A N 1
ATOM 1410 C CA . GLY A 1 190 ? -11.192 8.852 5.537 1.00 79.75 190 GLY A CA 1
ATOM 1411 C C . GLY A 1 190 ? -10.164 7.735 5.768 1.00 79.75 190 GLY A C 1
ATOM 1412 O O . GLY A 1 190 ? -9.959 7.335 6.918 1.00 79.75 190 GLY A O 1
ATOM 1413 N N . LEU A 1 191 ? -9.513 7.253 4.704 1.00 77.81 191 LEU A N 1
ATOM 1414 C CA . LEU A 1 191 ? -8.494 6.196 4.706 1.00 77.81 191 LEU A CA 1
ATOM 1415 C C . LEU A 1 191 ? -7.083 6.720 5.008 1.00 77.81 191 LEU A C 1
ATOM 1417 O O . LEU A 1 191 ? -6.167 5.931 5.224 1.00 77.81 191 LEU A O 1
ATOM 1421 N N . PHE A 1 192 ? -6.911 8.040 5.062 1.00 71.94 192 PHE A N 1
ATOM 1422 C CA . PHE A 1 192 ? -5.647 8.691 5.385 1.00 71.94 192 PHE A CA 1
ATOM 1423 C C . PHE A 1 192 ? -5.876 9.887 6.316 1.00 71.94 192 PHE A C 1
ATOM 1425 O O . PHE A 1 192 ? -6.802 10.669 6.104 1.00 71.94 192 PHE A O 1
ATOM 1432 N N . SER A 1 193 ? -5.046 10.034 7.355 1.00 57.88 193 SER A N 1
ATOM 1433 C CA . SER A 1 193 ? -5.183 11.098 8.367 1.00 57.88 193 SER A CA 1
ATOM 1434 C C . SER A 1 193 ? -3.957 12.012 8.498 1.00 57.88 193 SER A C 1
ATOM 1436 O O . SER A 1 193 ? -3.866 12.756 9.470 1.00 57.88 193 SER A O 1
ATOM 1438 N N . GLY A 1 194 ? -3.014 11.966 7.552 1.00 54.03 194 GLY A N 1
ATOM 1439 C CA . GLY A 1 194 ? -1.856 12.863 7.525 1.00 54.03 194 GLY A CA 1
ATOM 1440 C C . GLY A 1 194 ? -2.125 14.179 6.785 1.00 54.03 194 GLY A C 1
ATOM 1441 O O . GLY A 1 194 ? -2.830 14.210 5.765 1.00 54.03 194 GLY A O 1
ATOM 1442 N N . ASP A 1 195 ? -1.516 15.264 7.267 1.00 40.53 195 ASP A N 1
ATOM 1443 C CA . ASP A 1 195 ? -1.360 16.492 6.488 1.00 40.53 195 ASP A CA 1
ATOM 1444 C C . ASP A 1 195 ? -0.457 16.190 5.281 1.00 40.53 195 ASP A C 1
ATOM 1446 O O . ASP A 1 195 ? 0.646 15.664 5.420 1.00 40.53 195 ASP A O 1
ATOM 1450 N N . VAL A 1 196 ? -0.936 16.499 4.075 1.00 34.91 196 VAL A N 1
ATOM 1451 C CA . VAL A 1 196 ? -0.078 16.531 2.881 1.00 34.91 196 VAL A CA 1
ATOM 1452 C C . VAL A 1 196 ? 0.673 17.839 3.032 1.00 34.91 196 VAL A C 1
ATOM 1454 O O . VAL A 1 196 ? 0.046 18.896 3.000 1.00 34.91 196 VAL A O 1
ATOM 1457 N N . GLY A 1 197 ? 1.964 17.746 3.340 1.00 30.11 197 GLY A N 1
ATOM 1458 C CA . GLY A 1 197 ? 2.789 18.896 3.682 1.00 30.11 197 GLY A CA 1
ATOM 1459 C C . GLY A 1 197 ? 2.627 20.062 2.705 1.00 30.11 197 GLY A C 1
ATOM 1460 O O . GLY A 1 197 ? 2.554 19.870 1.490 1.00 30.11 197 GLY A O 1
ATOM 1461 N N . ALA A 1 198 ? 2.564 21.254 3.300 1.00 25.16 198 ALA A N 1
ATOM 1462 C CA . ALA A 1 198 ? 2.893 22.530 2.679 1.00 25.16 198 ALA A CA 1
ATOM 1463 C C . ALA A 1 198 ? 4.340 22.562 2.158 1.00 25.16 198 ALA A C 1
ATOM 1465 O O . ALA A 1 198 ? 5.180 21.799 2.692 1.00 25.16 198 ALA A O 1
#

Sequence (198 aa):
ALRDFEAGSRLTQYAGEAEPPETPPRDGLITMDILAERCLARAREYSLELDDGRTLVGATESSDPSRVGHMVNDAGCITAGASFAMGAAGALEAYISAIMAGANVRLEVGGGRGDTVAARAIRAGEELLTSYSSPWWLAKLGAELQWRARRAASQDDATSAQAAWELLEEFEMASAMYAPLELEALRDAGLFSGDVGA

pLDDT: mean 75.92, std 16.72, range [25.16, 97.31]

Organism: NCBI:txid63592

Radius of gyration: 17.97 Å; chains: 1; bounding box: 43×37×47 Å